Protein AF-A0A2N6NEM3-F1 (afdb_monomer_lite)

pLDDT: mean 73.75, std 18.76, range [33.62, 97.0]

Sequence (221 aa):
MPRETIPLAKFLKRSPREYGVCGQGKLHSIPKNYHLIRAYEKDVELRTLRADHLGEEQAIGIYCPNTLTFGSFHDRNLRPYFRATSRMSLIMHVPELSLVIIGSPTGRVLLLTPTRLSNPQSAPTGFAKCPRSGSREVWSHGLRVEWVLPRSSDDICHGQHRRPLHGVAVGPVQDERGVGAAGSGHASTPRRYRLMLHYRNHDIATFEITRQEQTGKLCIF

Foldseek 3Di:
DDDDDDPVVVVVPPPPPPPPPVPPPPPPPPDQPDWDWDWFLQKIKIDGPDPDDPDLEDEDIDIGGRNDDQDDDPDPVCVVVCVVWSTQDAWDADVLLQWIWTDTQQQKIWIKHKDFDPDKDWDPPPDDPPVPGSHTYIYTIDIDTQDMPPDCPDPVPVDVDGFGWPHKDKDADADPVGQDPPPPPDSDDRQKMWIWTQTPVRDIDIWIWGADPPPRHIDID

Secondary structure (DSSP, 8-state):
-PPP---HHHHHTS------S------TT--TT-EEEEE-SS-EEEEE---S-BTTEEEPPEEETTSS-----S-TTTGGGGTT--S--EEEEEGGGTEEEEEETTTEEEEEEEEEEEEEEEPPTTS---TT--PEEEEEEEEEEEEEESPTTSGGGSSS----EEEEEEEE---TT-TT-TTSSS-----EEEEEEEETTS-EEEEEEEE-TTT--EEE-

Organism: Beauveria bassiana (NCBI:txid176275)

Radius of gyration: 22.33 Å; chains: 1; bounding box: 51×54×52 Å

Structure (mmCIF, N/CA/C/O backbone):
data_AF-A0A2N6NEM3-F1
#
_entry.id   AF-A0A2N6NEM3-F1
#
loop_
_atom_site.group_PDB
_atom_site.id
_atom_site.type_symbol
_atom_site.label_atom_id
_atom_site.label_alt_id
_atom_site.label_comp_id
_atom_site.label_asym_id
_atom_site.label_entity_id
_atom_site.label_seq_id
_atom_site.pdbx_PDB_ins_code
_atom_site.Cartn_x
_atom_site.Cartn_y
_atom_site.Cartn_z
_atom_site.occupancy
_atom_site.B_iso_or_equiv
_atom_site.auth_seq_id
_atom_site.auth_comp_id
_atom_site.auth_asym_id
_atom_site.auth_atom_id
_atom_site.pdbx_PDB_model_num
ATOM 1 N N . MET A 1 1 ? -20.767 -33.766 -15.303 1.00 37.75 1 MET A N 1
ATOM 2 C CA . MET A 1 1 ? -22.106 -33.149 -15.428 1.00 37.75 1 ME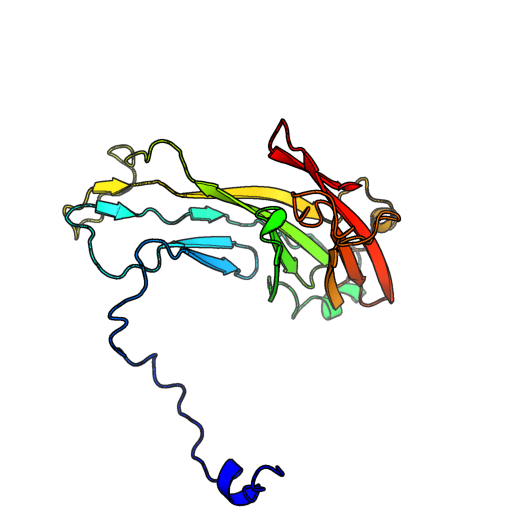T A CA 1
ATOM 3 C C . MET A 1 1 ? -21.974 -31.862 -16.235 1.00 37.75 1 MET A C 1
ATOM 5 O O . MET A 1 1 ? -21.376 -30.924 -15.714 1.00 37.75 1 MET A O 1
ATOM 9 N N . PRO A 1 2 ? -22.412 -31.807 -17.503 1.00 37.69 2 PRO A N 1
ATOM 10 C CA . PRO A 1 2 ? -22.320 -30.585 -18.295 1.00 37.69 2 PRO A CA 1
ATOM 11 C C . PRO A 1 2 ? -23.431 -29.611 -17.875 1.00 37.69 2 PRO A C 1
ATOM 13 O O . PRO A 1 2 ? -24.589 -29.999 -17.752 1.00 37.69 2 PRO A O 1
ATOM 16 N N . ARG A 1 3 ? -23.064 -28.354 -17.598 1.00 52.81 3 ARG A N 1
ATOM 17 C CA . ARG A 1 3 ? -24.010 -27.271 -17.284 1.00 52.81 3 ARG A CA 1
ATOM 18 C C . ARG A 1 3 ? -24.800 -26.910 -18.541 1.00 52.81 3 ARG A C 1
ATOM 20 O O . ARG A 1 3 ? -24.198 -26.713 -19.593 1.00 52.81 3 ARG A O 1
ATOM 27 N N . GLU A 1 4 ? -26.118 -26.797 -18.408 1.00 50.31 4 GLU A N 1
ATOM 28 C CA . GLU A 1 4 ? -27.013 -26.377 -19.488 1.00 50.31 4 GLU A CA 1
ATOM 29 C C . GLU A 1 4 ? -26.560 -25.042 -20.098 1.00 50.31 4 GLU A C 1
ATOM 31 O O . GLU A 1 4 ? -26.350 -24.040 -19.405 1.00 50.31 4 GLU A O 1
ATOM 36 N N . THR A 1 5 ? -26.388 -25.037 -21.417 1.00 54.00 5 THR A N 1
ATOM 37 C CA . THR A 1 5 ? -26.001 -23.876 -22.213 1.00 54.00 5 THR A CA 1
ATOM 38 C C . THR A 1 5 ? -27.215 -22.976 -22.418 1.00 54.00 5 THR A C 1
ATOM 40 O O . THR A 1 5 ? -28.067 -23.210 -23.272 1.00 54.00 5 THR A O 1
ATOM 43 N N . ILE A 1 6 ? -27.313 -21.912 -21.621 1.00 59.28 6 ILE A N 1
ATOM 44 C CA . ILE A 1 6 ? -28.354 -20.898 -21.817 1.00 59.28 6 ILE A CA 1
ATOM 45 C C . ILE A 1 6 ? -28.047 -20.135 -23.122 1.00 59.28 6 ILE A C 1
ATOM 47 O O . ILE A 1 6 ? -26.936 -19.619 -23.266 1.00 59.28 6 ILE A O 1
ATOM 51 N N . PRO A 1 7 ? -29.004 -20.006 -24.062 1.00 64.31 7 PRO A N 1
ATOM 52 C CA . PRO A 1 7 ? -28.791 -19.280 -25.310 1.00 64.31 7 PRO A CA 1
ATOM 53 C C . PRO A 1 7 ? -28.415 -17.818 -25.049 1.00 64.31 7 PRO A C 1
ATOM 55 O O . PRO A 1 7 ? -29.143 -17.099 -24.357 1.00 64.31 7 PRO A O 1
ATOM 58 N N . LEU A 1 8 ? -27.307 -17.363 -25.643 1.00 50.47 8 LEU A N 1
ATOM 59 C CA . LEU A 1 8 ? -26.738 -16.015 -25.483 1.00 50.47 8 LEU A CA 1
ATOM 60 C C . LEU A 1 8 ? -27.784 -14.904 -25.688 1.00 50.47 8 LEU A C 1
ATOM 62 O O . LEU A 1 8 ? -27.819 -13.926 -24.947 1.00 50.47 8 LEU A O 1
ATOM 66 N N . ALA A 1 9 ? -28.710 -15.094 -26.629 1.00 55.97 9 ALA A N 1
ATOM 67 C CA . ALA A 1 9 ? -29.794 -14.151 -26.893 1.00 55.97 9 ALA A CA 1
ATOM 68 C C . ALA A 1 9 ? -30.737 -13.951 -25.689 1.00 55.97 9 ALA A C 1
ATOM 70 O O . ALA A 1 9 ? -31.251 -12.855 -25.488 1.00 55.97 9 ALA A O 1
ATOM 71 N N . LYS A 1 10 ? -30.948 -14.978 -24.855 1.00 64.44 10 LYS A N 1
ATOM 72 C CA . LYS A 1 10 ? -31.763 -14.890 -23.632 1.00 64.44 10 LYS A CA 1
ATOM 73 C C . LYS A 1 10 ? -31.007 -14.192 -22.496 1.00 64.44 10 LYS A C 1
ATOM 75 O O . LYS A 1 10 ? -31.623 -13.502 -21.692 1.00 64.44 10 LYS A O 1
ATOM 80 N N . PHE A 1 11 ? -29.680 -14.334 -22.457 1.00 61.00 11 PHE A N 1
ATOM 81 C CA . PHE A 1 11 ? -28.815 -13.595 -21.534 1.00 61.00 11 PHE A CA 1
ATOM 82 C C . PHE A 1 11 ? -28.757 -12.100 -21.883 1.00 61.00 11 PHE A C 1
ATOM 84 O O . PHE A 1 11 ? -28.874 -11.265 -20.993 1.00 61.00 11 PHE A O 1
ATOM 91 N N . LEU A 1 12 ? -28.651 -11.766 -23.173 1.00 52.16 12 LEU A N 1
ATOM 92 C CA . LEU A 1 12 ? -28.559 -10.383 -23.658 1.00 52.16 12 LEU A CA 1
ATOM 93 C C . LEU A 1 12 ? -29.902 -9.637 -23.662 1.00 52.16 12 LEU A C 1
ATOM 95 O O . LEU A 1 12 ? -29.917 -8.417 -23.556 1.00 52.16 12 LEU A O 1
ATOM 99 N N . LYS A 1 13 ? -31.031 -10.354 -23.762 1.00 52.88 13 LYS A N 1
ATOM 100 C CA . LYS A 1 13 ? -32.384 -9.778 -23.631 1.00 52.88 13 LYS A CA 1
ATOM 101 C C . LYS A 1 13 ? -32.819 -9.561 -22.184 1.00 52.88 13 LYS A C 1
ATOM 103 O O . LYS A 1 13 ? -33.899 -9.017 -21.958 1.00 52.88 13 LYS A O 1
ATOM 108 N N . ARG A 1 14 ? -32.018 -9.979 -21.197 1.00 46.12 14 ARG A N 1
ATOM 109 C CA . ARG A 1 14 ? -32.209 -9.505 -19.827 1.00 46.12 14 ARG A CA 1
ATOM 110 C C . ARG A 1 14 ? -31.994 -7.999 -19.900 1.00 46.12 14 ARG A C 1
ATOM 112 O O . ARG A 1 14 ? -30.909 -7.574 -20.294 1.00 46.12 14 ARG A O 1
ATOM 119 N N . SER A 1 15 ? -33.029 -7.217 -19.589 1.00 43.28 15 SER A N 1
ATOM 120 C CA . SER A 1 15 ? -32.881 -5.773 -19.424 1.00 43.28 15 SER A CA 1
ATOM 121 C C . SER A 1 15 ? -31.615 -5.527 -18.603 1.00 43.28 15 SER A C 1
ATOM 123 O O . SER A 1 15 ? -31.342 -6.320 -17.684 1.00 43.28 15 SER A O 1
ATOM 125 N N . PRO A 1 16 ? -30.803 -4.501 -18.940 1.00 40.66 16 PRO A N 1
ATOM 126 C CA . PRO A 1 16 ? -29.728 -4.094 -18.056 1.00 40.66 16 PRO A CA 1
ATOM 127 C C . PRO A 1 16 ? -30.351 -4.069 -16.673 1.00 40.66 16 PRO A C 1
ATOM 129 O O . PRO A 1 16 ? -31.425 -3.485 -16.509 1.00 40.66 16 PRO A O 1
ATOM 132 N N . ARG A 1 17 ? -29.763 -4.784 -15.706 1.00 39.38 17 ARG A N 1
ATOM 133 C CA . ARG A 1 17 ? -30.079 -4.470 -14.321 1.00 39.38 17 ARG A CA 1
ATOM 134 C C . ARG A 1 17 ? -29.782 -2.989 -14.254 1.00 39.38 17 ARG A C 1
ATOM 136 O O . ARG A 1 17 ? -28.612 -2.610 -14.293 1.00 39.38 17 ARG A O 1
ATOM 143 N N . GLU A 1 18 ? -30.832 -2.173 -14.267 1.00 35.78 18 GLU A N 1
ATOM 144 C CA . GLU A 1 18 ? -30.750 -0.824 -13.777 1.00 35.78 18 GLU A CA 1
ATOM 145 C C . GLU A 1 18 ? -29.975 -1.012 -12.484 1.00 35.78 18 GLU A C 1
ATOM 147 O O . GLU A 1 18 ? -30.371 -1.807 -11.619 1.00 35.78 18 GLU A O 1
ATOM 152 N N . TYR A 1 19 ? -28.781 -0.428 -12.416 1.00 39.47 19 TYR A N 1
ATOM 153 C CA . TYR A 1 19 ? -28.134 -0.223 -11.139 1.00 39.47 19 TYR A CA 1
ATOM 154 C C . TYR A 1 19 ? -29.059 0.758 -10.432 1.00 39.47 19 TYR A C 1
ATOM 156 O O . TYR A 1 19 ? -28.835 1.965 -10.434 1.00 39.47 19 TYR A O 1
ATOM 164 N N . GLY A 1 20 ? -30.177 0.222 -9.935 1.00 33.62 20 GLY A N 1
ATOM 165 C CA . GLY A 1 20 ? -31.107 0.919 -9.099 1.00 33.62 20 GLY A CA 1
ATOM 166 C C . GLY A 1 20 ? -30.246 1.495 -8.008 1.00 33.62 20 GLY A C 1
ATOM 167 O O . GLY A 1 20 ? -29.431 0.772 -7.418 1.00 33.62 20 GLY A O 1
ATOM 168 N N . VAL A 1 21 ? -30.383 2.809 -7.823 1.00 38.72 21 VAL A N 1
ATOM 169 C CA . VAL A 1 21 ? -30.115 3.497 -6.562 1.00 38.72 21 VAL A CA 1
ATOM 170 C C . VAL A 1 21 ? -30.231 2.450 -5.482 1.00 38.72 21 VAL A C 1
ATOM 172 O O . VAL A 1 21 ? -31.335 1.929 -5.328 1.00 38.72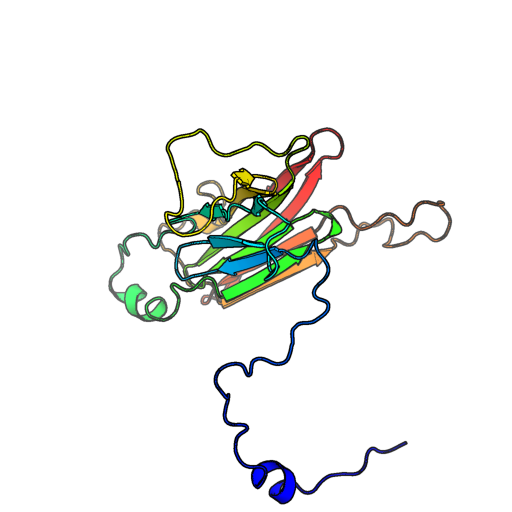 21 VAL A O 1
ATOM 175 N N . CYS A 1 22 ? -29.079 2.061 -4.911 1.00 36.69 22 CYS A N 1
ATOM 176 C CA . CYS A 1 22 ? -28.929 0.909 -4.031 1.00 36.69 22 CYS A CA 1
ATOM 177 C C . CYS A 1 22 ? -30.207 0.797 -3.220 1.00 36.69 22 CYS A C 1
ATOM 179 O O . CYS A 1 22 ? -30.458 1.645 -2.356 1.00 36.69 22 CYS A O 1
ATOM 181 N N . GLY A 1 23 ? -31.070 -0.143 -3.631 1.00 36.41 23 GLY A N 1
ATOM 182 C CA . GLY A 1 23 ? -32.360 -0.297 -2.998 1.00 36.41 23 GLY A CA 1
ATOM 183 C C . GLY A 1 23 ? -32.062 -0.410 -1.520 1.00 36.41 23 GLY A C 1
ATOM 184 O O . GLY A 1 23 ? -31.049 -1.010 -1.143 1.00 36.41 23 GLY A O 1
ATOM 185 N N . GLN A 1 24 ? -32.904 0.181 -0.685 1.00 42.62 24 GLN A N 1
ATOM 186 C CA . GLN A 1 24 ? -32.929 -0.123 0.736 1.00 42.62 24 GLN A CA 1
ATOM 187 C C . GLN A 1 24 ? -33.339 -1.598 0.924 1.00 42.62 24 GLN A C 1
ATOM 189 O O . GLN A 1 24 ? -34.353 -1.924 1.529 1.00 42.62 24 GLN A O 1
ATOM 194 N N . GLY A 1 25 ? -32.557 -2.521 0.361 1.00 37.44 25 GLY A N 1
ATOM 195 C CA . GLY A 1 25 ? -32.474 -3.903 0.741 1.00 37.44 25 GLY A CA 1
ATOM 196 C C . GLY A 1 25 ? -31.922 -3.855 2.140 1.00 37.44 25 GLY A C 1
ATOM 197 O O . GLY A 1 25 ? -30.716 -3.745 2.339 1.00 37.44 25 GLY A O 1
ATOM 198 N N . LYS A 1 26 ? -32.860 -3.807 3.082 1.00 44.34 26 LYS A N 1
ATOM 199 C CA . LYS A 1 26 ? -32.704 -4.064 4.501 1.00 44.34 26 LYS A CA 1
ATOM 200 C C . LYS A 1 26 ? -31.427 -4.854 4.765 1.00 44.34 26 LYS A C 1
ATOM 202 O O . LYS A 1 26 ? -31.387 -6.078 4.667 1.00 44.34 26 LYS A O 1
ATOM 207 N N . LEU A 1 27 ? -30.383 -4.108 5.095 1.00 49.72 27 LEU A N 1
ATOM 208 C CA . LEU A 1 27 ? -29.052 -4.574 5.448 1.00 49.72 27 LEU A CA 1
ATOM 209 C C . LEU A 1 27 ? -29.115 -5.155 6.876 1.00 49.72 27 LEU A C 1
ATOM 211 O O . LEU A 1 27 ? -28.372 -4.747 7.761 1.00 49.72 27 LEU A O 1
ATOM 215 N N . HIS A 1 28 ? -30.091 -6.030 7.141 1.00 44.19 28 HIS A N 1
ATOM 216 C CA . HIS A 1 28 ? -30.591 -6.331 8.486 1.00 44.19 28 HIS A CA 1
ATOM 217 C C . HIS A 1 28 ? -29.653 -7.185 9.344 1.00 44.19 28 HIS A C 1
ATOM 219 O O . HIS A 1 28 ? -30.009 -7.528 10.466 1.00 44.19 28 HIS A O 1
ATOM 225 N N . SER A 1 29 ? -28.439 -7.487 8.889 1.00 55.09 29 SER A N 1
ATOM 226 C CA . SER A 1 29 ? -27.443 -8.105 9.760 1.00 55.09 29 SER A CA 1
ATOM 227 C C . SER A 1 29 ? -26.008 -7.908 9.269 1.00 55.09 29 SER A C 1
ATOM 229 O O . SER A 1 29 ? -25.248 -8.876 9.222 1.00 55.09 29 SER A O 1
ATOM 231 N N . ILE A 1 30 ? -25.588 -6.690 8.895 1.00 57.84 30 ILE A N 1
ATOM 232 C CA . ILE A 1 30 ? -24.133 -6.461 8.843 1.00 57.84 30 ILE A CA 1
ATOM 233 C C . ILE A 1 30 ? -23.597 -6.580 10.272 1.00 57.84 30 ILE A C 1
ATOM 235 O O . ILE A 1 30 ? -24.054 -5.844 11.155 1.00 57.84 30 ILE A O 1
ATOM 239 N N . PRO A 1 31 ? -22.658 -7.507 10.534 1.00 58.44 31 PRO A N 1
ATOM 240 C CA . PRO A 1 31 ? -22.132 -7.697 11.874 1.00 58.44 31 PRO A CA 1
ATOM 241 C C . PRO A 1 31 ? -21.455 -6.421 12.372 1.00 58.44 31 PRO A C 1
ATOM 243 O O . PRO A 1 31 ? -20.900 -5.640 11.599 1.00 58.44 31 PRO A O 1
ATOM 246 N N . LYS A 1 32 ? -21.473 -6.219 13.690 1.00 60.84 32 LYS A N 1
ATOM 247 C CA . LYS A 1 32 ? -21.104 -4.946 14.328 1.00 60.84 32 LYS A CA 1
ATOM 248 C C . LYS A 1 32 ? -19.652 -4.490 14.098 1.00 60.84 32 LYS A C 1
ATOM 250 O O . LYS A 1 32 ? -19.343 -3.340 14.386 1.00 60.84 32 LYS A O 1
ATOM 255 N N . ASN A 1 33 ? -18.802 -5.360 13.553 1.00 69.31 33 ASN A N 1
ATOM 256 C CA . ASN A 1 33 ? -17.346 -5.204 13.506 1.00 69.31 33 ASN A CA 1
ATOM 257 C C . ASN A 1 33 ? -16.794 -5.025 12.082 1.00 69.31 33 ASN A C 1
ATOM 259 O O . ASN A 1 33 ? -15.599 -5.203 11.858 1.00 69.31 33 ASN A O 1
ATOM 263 N N . TYR A 1 34 ? -17.652 -4.730 11.101 1.00 80.50 34 TYR A N 1
ATOM 264 C CA . TYR A 1 34 ? -17.192 -4.471 9.741 1.00 80.50 34 TYR A CA 1
ATOM 265 C C . TYR A 1 34 ? -16.838 -2.999 9.556 1.00 80.50 34 TYR A C 1
ATOM 267 O O . TYR A 1 34 ? -17.648 -2.095 9.793 1.00 80.50 34 TYR A O 1
ATOM 275 N N . HIS A 1 35 ? -15.629 -2.786 9.051 1.00 83.12 35 HIS A N 1
ATOM 276 C CA . HIS A 1 35 ? -15.143 -1.485 8.632 1.00 83.12 35 HIS A CA 1
ATOM 277 C C . HIS A 1 35 ? -14.930 -1.480 7.121 1.00 83.12 35 HIS A C 1
ATOM 279 O O . HIS A 1 35 ? -14.509 -2.469 6.524 1.00 83.12 35 HIS A O 1
ATOM 285 N N . LEU A 1 36 ? -15.240 -0.349 6.505 1.00 88.81 36 LEU A N 1
ATOM 286 C CA . LEU A 1 36 ? -15.054 -0.077 5.096 1.00 88.81 36 LEU A CA 1
ATOM 287 C C . LEU A 1 36 ? -13.850 0.839 4.928 1.00 88.81 36 LEU A C 1
ATOM 289 O O . LEU A 1 36 ? -13.851 1.956 5.444 1.00 88.81 36 LEU A O 1
ATOM 293 N N . ILE A 1 37 ? -12.869 0.385 4.155 1.00 91.31 37 ILE A N 1
ATOM 294 C CA . ILE A 1 37 ? -11.815 1.249 3.630 1.00 91.31 37 ILE A CA 1
ATOM 295 C C . ILE A 1 37 ? -12.268 1.746 2.260 1.00 91.31 37 ILE A C 1
ATOM 297 O O . ILE A 1 37 ? -12.528 0.951 1.358 1.00 91.31 37 ILE A O 1
ATOM 301 N N . ARG A 1 38 ? -12.375 3.063 2.104 1.00 91.19 38 ARG A N 1
ATOM 302 C CA . ARG A 1 38 ? -12.607 3.727 0.822 1.00 91.19 38 ARG A CA 1
ATOM 303 C C . ARG A 1 38 ? -11.305 4.350 0.359 1.00 91.19 38 ARG A C 1
ATOM 305 O O . ARG A 1 38 ? -10.701 5.134 1.084 1.00 91.19 38 ARG A O 1
ATOM 312 N N . ALA A 1 39 ? -10.891 4.003 -0.849 1.00 91.25 39 ALA A N 1
ATOM 313 C CA . ALA A 1 39 ? -9.765 4.631 -1.513 1.00 91.25 39 ALA A CA 1
ATOM 314 C C . ALA A 1 39 ? -10.311 5.575 -2.590 1.00 91.25 39 ALA A C 1
ATOM 316 O O . ALA A 1 39 ? -11.012 5.144 -3.507 1.00 91.25 39 ALA A O 1
ATOM 317 N N . TYR A 1 40 ? -10.031 6.865 -2.440 1.00 88.75 40 TYR A N 1
ATOM 318 C CA . TYR A 1 40 ? -10.349 7.894 -3.423 1.00 88.75 40 TYR A CA 1
ATOM 319 C C . TYR A 1 40 ? -9.149 8.099 -4.355 1.00 88.75 40 TYR A C 1
ATOM 321 O O . TYR A 1 40 ? -8.290 7.232 -4.499 1.00 88.75 40 TYR A O 1
ATOM 329 N N . GLU A 1 41 ? -9.080 9.241 -5.032 1.00 86.19 41 GLU A N 1
ATOM 330 C CA . GLU A 1 41 ? -7.949 9.552 -5.902 1.00 86.19 41 GLU A CA 1
ATOM 331 C C . GLU A 1 41 ? -6.635 9.605 -5.111 1.00 86.19 41 GLU A C 1
ATOM 333 O O . GLU A 1 41 ? -5.701 8.854 -5.369 1.00 86.19 41 GLU A O 1
ATOM 338 N N . LYS A 1 42 ? -6.612 10.433 -4.070 1.00 84.94 42 LYS A N 1
ATOM 339 C CA . LYS A 1 42 ? -5.425 10.711 -3.251 1.00 84.94 42 LYS A CA 1
ATOM 340 C C . LYS A 1 42 ? -5.648 10.453 -1.759 1.00 84.94 42 LYS A C 1
ATOM 342 O O . LYS A 1 42 ? -4.700 10.505 -0.976 1.00 84.94 42 LYS A O 1
ATOM 347 N N . ASP A 1 43 ? -6.891 10.183 -1.369 1.00 89.81 43 ASP A N 1
ATOM 348 C CA . ASP A 1 43 ? -7.339 10.127 0.021 1.00 89.81 43 ASP A CA 1
ATOM 349 C C . ASP A 1 43 ? -7.825 8.721 0.384 1.00 89.81 43 ASP A C 1
ATOM 351 O O . ASP A 1 43 ? -8.460 8.046 -0.430 1.00 89.81 43 ASP A O 1
ATOM 355 N N . VAL A 1 44 ? -7.552 8.283 1.609 1.00 91.69 44 VAL A N 1
ATOM 356 C CA . VAL A 1 44 ? -8.064 7.015 2.145 1.00 91.69 44 VAL A CA 1
ATOM 357 C C . VAL A 1 44 ? -8.952 7.307 3.339 1.00 91.69 44 VAL A C 1
ATOM 359 O O . VAL A 1 44 ? -8.635 8.149 4.173 1.00 91.69 44 VAL A O 1
ATOM 362 N N . GLU A 1 45 ? -10.066 6.599 3.436 1.00 91.88 45 GLU A N 1
ATOM 363 C CA . GLU A 1 45 ? -11.023 6.757 4.518 1.00 91.88 45 GLU A CA 1
ATOM 364 C C . GLU A 1 45 ? -11.379 5.399 5.127 1.00 91.88 45 GLU A C 1
ATOM 366 O O . GLU A 1 45 ? -11.645 4.446 4.401 1.00 91.88 45 GLU A O 1
ATOM 371 N N . LEU A 1 46 ? -11.424 5.316 6.455 1.00 89.81 46 LEU A N 1
ATOM 372 C CA . LEU A 1 46 ? -11.950 4.179 7.206 1.00 89.81 46 LEU A CA 1
ATOM 373 C C . LEU A 1 46 ? -13.284 4.579 7.834 1.00 89.81 46 LEU A C 1
ATOM 375 O O . LEU A 1 46 ? -13.340 5.491 8.657 1.00 89.81 46 LEU A O 1
ATOM 379 N N . ARG A 1 47 ? -14.359 3.870 7.491 1.00 85.94 47 ARG A N 1
ATOM 380 C CA . ARG A 1 47 ? -15.683 4.050 8.099 1.00 85.94 47 ARG A CA 1
ATOM 381 C C . ARG A 1 47 ? -16.192 2.762 8.712 1.00 85.94 47 ARG A C 1
ATOM 383 O O . ARG A 1 47 ? -15.945 1.682 8.197 1.00 85.94 47 ARG A O 1
ATOM 390 N N . THR A 1 48 ? -16.982 2.872 9.766 1.00 80.75 48 THR A N 1
ATOM 391 C CA . THR A 1 48 ? -17.759 1.742 10.286 1.00 80.75 48 THR A CA 1
ATOM 392 C C . THR A 1 48 ? -19.037 1.583 9.458 1.00 80.75 48 THR A C 1
ATOM 394 O O . THR A 1 48 ? -19.695 2.574 9.154 1.00 80.75 48 THR A O 1
ATOM 397 N N . LEU A 1 49 ? -19.388 0.352 9.066 1.00 72.94 49 LEU A N 1
ATOM 398 C CA . LEU A 1 49 ? -20.532 0.076 8.177 1.00 72.94 49 LEU A CA 1
ATOM 399 C C . LEU A 1 49 ? -21.903 0.041 8.875 1.00 72.94 49 LEU A C 1
ATOM 401 O O . LEU A 1 49 ? -22.915 -0.175 8.209 1.00 72.94 49 LEU A O 1
ATOM 405 N N . ARG A 1 50 ? -21.975 0.224 10.198 1.00 65.31 50 ARG A N 1
ATOM 406 C CA . ARG A 1 50 ? -23.257 0.150 10.909 1.00 65.31 50 ARG A CA 1
ATOM 407 C C . ARG A 1 50 ? -24.140 1.370 10.658 1.00 65.31 50 ARG A C 1
ATOM 409 O O . ARG A 1 50 ? -23.695 2.508 10.764 1.00 65.31 50 ARG A O 1
ATOM 416 N N . ALA A 1 51 ? -25.410 1.051 10.418 1.00 51.75 51 ALA A N 1
ATOM 417 C CA . ALA A 1 51 ? -26.542 1.953 10.245 1.00 51.75 51 ALA A CA 1
ATOM 418 C C . ALA A 1 51 ? -27.368 2.169 11.530 1.00 51.75 51 ALA A C 1
ATOM 420 O O . ALA A 1 51 ? -28.304 2.958 11.507 1.00 51.75 51 ALA A O 1
ATOM 421 N N . ASP A 1 52 ? -27.020 1.521 12.647 1.00 48.72 52 ASP A N 1
ATOM 422 C CA . ASP A 1 52 ? -27.780 1.667 13.889 1.00 48.72 52 ASP A CA 1
ATOM 423 C C . ASP A 1 52 ? -26.934 2.390 14.926 1.00 48.72 52 ASP A C 1
ATOM 425 O O . ASP A 1 52 ? -25.905 1.864 15.368 1.00 48.72 52 ASP A O 1
ATOM 429 N N . HIS A 1 53 ? -27.406 3.578 15.303 1.00 50.12 53 HIS A N 1
ATOM 430 C CA . HIS A 1 53 ? -27.063 4.277 16.535 1.00 50.12 53 HIS A CA 1
ATOM 431 C C . HIS A 1 53 ? -26.911 3.246 17.656 1.00 50.12 53 HIS A C 1
ATOM 433 O O . HIS A 1 53 ? -27.873 2.582 18.053 1.00 50.12 53 HIS A O 1
ATOM 439 N N . LEU A 1 54 ? -25.674 3.023 18.094 1.00 47.59 54 LEU A N 1
ATOM 440 C CA . LEU A 1 54 ? -25.339 2.100 19.170 1.00 47.59 54 LEU A CA 1
ATOM 441 C C . LEU A 1 54 ? -25.749 2.807 20.469 1.00 47.59 54 LEU A C 1
ATOM 443 O O . LEU A 1 54 ? -24.916 3.329 21.194 1.00 47.59 54 LEU A O 1
ATOM 447 N N . GLY A 1 55 ? -27.056 2.963 20.685 1.00 57.34 55 GLY A N 1
ATOM 448 C CA . GLY A 1 55 ? -27.554 3.967 21.622 1.00 57.34 55 GLY A CA 1
ATOM 449 C C . GLY A 1 55 ? -27.044 5.370 21.270 1.00 57.34 55 GLY A C 1
ATOM 450 O O . GLY A 1 55 ? -26.874 5.708 20.097 1.00 57.34 55 GLY A O 1
ATOM 451 N N . GLU A 1 56 ? -26.763 6.172 22.293 1.00 58.31 56 GLU A N 1
ATOM 452 C CA . GLU A 1 56 ? -26.174 7.504 22.160 1.00 58.31 56 GLU A CA 1
ATOM 453 C C . GLU A 1 56 ? -24.720 7.486 21.650 1.00 58.31 56 GLU A C 1
ATOM 455 O O . GLU A 1 56 ? -24.059 8.494 21.792 1.00 58.31 56 GLU A O 1
ATOM 460 N N . GLU A 1 57 ? -24.152 6.419 21.072 1.00 66.00 57 GLU A N 1
ATOM 461 C CA . GLU A 1 57 ? -22.748 6.437 20.622 1.00 66.00 57 GLU A CA 1
ATOM 462 C C . GLU A 1 57 ? -22.570 6.307 19.100 1.00 66.00 57 GLU A C 1
ATOM 464 O O . GLU A 1 57 ? -23.084 5.387 18.456 1.00 66.00 57 GLU A O 1
ATOM 469 N N . GLN A 1 58 ? -21.798 7.233 18.515 1.00 73.00 58 GLN A N 1
ATOM 470 C CA . GLN A 1 58 ? -21.476 7.289 17.085 1.00 73.00 58 GLN A CA 1
ATOM 471 C C . GLN A 1 58 ? -19.975 7.062 16.851 1.00 73.00 58 GLN A C 1
ATOM 473 O O . GLN A 1 58 ? -19.132 7.772 17.392 1.00 73.00 58 GLN A O 1
ATOM 478 N N . ALA A 1 59 ? -19.619 6.075 16.024 1.00 76.00 59 ALA A N 1
ATOM 479 C CA . ALA A 1 59 ? -18.218 5.789 15.717 1.00 76.00 59 ALA A CA 1
ATOM 480 C C . ALA A 1 59 ? -17.613 6.845 14.776 1.00 76.00 59 ALA A C 1
ATOM 482 O O . ALA A 1 59 ? -18.173 7.131 13.715 1.00 76.00 59 ALA A O 1
ATOM 483 N N . ILE A 1 60 ? -16.437 7.363 15.131 1.00 80.19 60 ILE A N 1
ATOM 484 C CA . ILE A 1 60 ? -15.698 8.337 14.319 1.00 80.19 60 ILE A CA 1
ATOM 485 C C . ILE A 1 60 ? -15.013 7.624 13.148 1.00 80.19 60 ILE A C 1
ATOM 487 O O . ILE A 1 60 ? -14.310 6.628 13.336 1.00 80.19 60 ILE A O 1
ATOM 491 N N . GLY A 1 61 ? -15.223 8.138 11.934 1.00 82.44 61 GLY A N 1
ATOM 492 C CA . GLY A 1 61 ? -14.492 7.709 10.741 1.00 82.44 61 GLY A CA 1
ATOM 493 C C . GLY A 1 61 ? -13.107 8.352 10.667 1.00 82.44 61 GLY A C 1
ATOM 494 O O . GLY A 1 61 ? -12.918 9.484 11.103 1.00 82.44 61 GLY A O 1
ATOM 495 N N . ILE A 1 62 ? -12.139 7.644 10.092 1.00 86.38 62 ILE A N 1
ATOM 496 C CA . ILE A 1 62 ? -10.777 8.152 9.895 1.00 86.38 62 ILE A CA 1
ATOM 497 C C . ILE A 1 62 ? -10.632 8.605 8.461 1.00 86.38 62 ILE A C 1
ATOM 499 O O . ILE A 1 62 ? -10.927 7.843 7.545 1.00 86.38 62 ILE A O 1
ATOM 503 N N . TYR A 1 63 ? -10.137 9.820 8.272 1.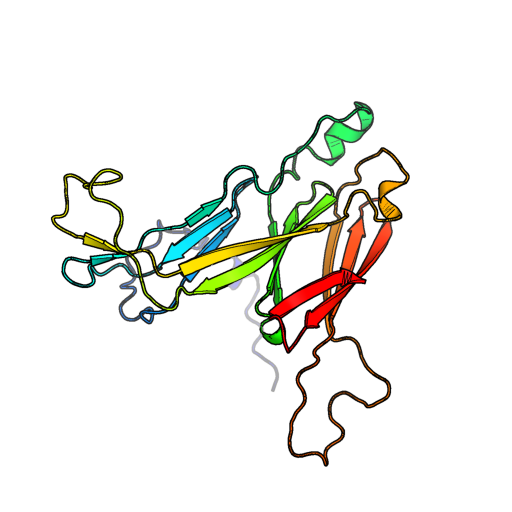00 89.38 63 TYR A N 1
ATOM 504 C CA . TYR A 1 63 ? -9.845 10.371 6.962 1.00 89.38 63 TYR A CA 1
ATOM 505 C C . TYR A 1 63 ? -8.360 10.711 6.871 1.00 89.38 63 TYR A C 1
ATOM 507 O O . TYR A 1 63 ? -7.834 11.481 7.673 1.00 89.38 63 TYR A O 1
ATOM 515 N N . CYS A 1 64 ? -7.686 10.119 5.893 1.00 88.31 64 CYS A N 1
ATOM 516 C CA . CYS A 1 64 ? -6.280 10.327 5.600 1.00 88.31 64 CYS A CA 1
ATOM 517 C C . CYS A 1 64 ? -6.176 11.083 4.265 1.00 88.31 64 CYS A C 1
ATOM 519 O O . CYS A 1 64 ? -6.198 10.450 3.203 1.00 88.31 64 CYS A O 1
ATOM 521 N N . PRO A 1 65 ? -6.099 12.426 4.292 1.00 89.06 65 PRO A N 1
ATOM 522 C CA . PRO A 1 65 ? -5.993 13.216 3.076 1.00 89.06 65 PRO A CA 1
ATOM 523 C C . PRO A 1 65 ? -4.603 13.120 2.445 1.00 89.06 65 PRO A C 1
ATOM 525 O O . PRO A 1 65 ? -3.600 13.021 3.148 1.00 89.06 65 PRO A O 1
ATOM 528 N N . ASN A 1 66 ? -4.538 13.241 1.118 1.00 85.44 66 ASN A N 1
ATOM 529 C CA . ASN A 1 66 ? -3.302 13.349 0.335 1.00 85.44 66 ASN A CA 1
ATOM 530 C C . ASN A 1 66 ? -2.268 12.236 0.634 1.00 85.44 66 ASN A C 1
ATOM 532 O O . ASN A 1 66 ? -1.062 12.466 0.557 1.00 85.44 66 ASN A O 1
ATOM 536 N N . THR A 1 67 ? -2.730 11.029 0.968 1.00 84.31 67 THR A N 1
ATOM 537 C CA . THR A 1 67 ? -1.881 9.855 1.255 1.00 84.31 67 THR A CA 1
ATOM 538 C C . THR A 1 67 ? -0.961 9.477 0.100 1.00 84.31 67 THR A C 1
ATOM 540 O O . THR A 1 67 ? 0.189 9.109 0.326 1.00 84.31 67 THR A O 1
ATOM 543 N N . LEU A 1 68 ? -1.442 9.606 -1.138 1.00 83.94 68 LEU A N 1
ATOM 544 C CA . LEU A 1 68 ? -0.636 9.460 -2.344 1.00 83.94 68 LEU A CA 1
ATOM 545 C C . LEU A 1 68 ? -0.754 10.734 -3.175 1.00 83.94 68 LEU A C 1
ATOM 547 O O . LEU A 1 68 ? -1.749 10.964 -3.859 1.00 83.94 68 LEU A O 1
ATOM 551 N N . THR A 1 69 ? 0.275 11.577 -3.117 1.00 73.56 69 THR A N 1
ATOM 552 C CA . THR A 1 69 ? 0.327 12.793 -3.928 1.00 73.56 69 THR A CA 1
ATOM 553 C C . THR A 1 69 ? 0.960 12.537 -5.287 1.00 73.56 69 THR A C 1
ATOM 555 O O . THR A 1 69 ? 2.056 11.974 -5.443 1.00 73.56 69 THR A O 1
ATOM 558 N N . PHE A 1 70 ? 0.264 13.024 -6.308 1.00 68.94 70 PHE A N 1
ATOM 559 C CA . PHE A 1 70 ? 0.836 13.152 -7.628 1.00 68.94 70 PHE A CA 1
ATOM 560 C C . PHE A 1 70 ? 1.749 14.384 -7.664 1.00 68.94 70 PHE A C 1
ATOM 562 O O . PHE A 1 70 ? 1.299 15.504 -7.452 1.00 68.94 70 PHE A O 1
ATOM 569 N N . GLY A 1 71 ? 3.049 14.175 -7.866 1.00 63.62 71 GLY A N 1
ATOM 570 C CA . GLY A 1 71 ? 4.036 15.250 -7.952 1.00 63.62 71 GLY A CA 1
ATOM 571 C C . GLY A 1 71 ? 4.113 15.822 -9.360 1.00 63.62 71 GLY A C 1
ATOM 572 O O . GLY A 1 71 ? 3.480 15.316 -10.288 1.00 63.62 71 GLY A O 1
ATOM 573 N N . SER A 1 72 ? 4.903 16.877 -9.529 1.00 58.97 72 SER A N 1
ATOM 574 C CA . SER A 1 72 ? 5.086 17.502 -10.835 1.00 58.97 72 SER A CA 1
ATOM 575 C C . SER A 1 72 ? 5.839 16.572 -11.792 1.00 58.97 72 SER A C 1
ATOM 577 O O . SER A 1 72 ? 6.832 15.937 -11.437 1.00 58.97 72 SER A O 1
ATOM 579 N N . PHE A 1 73 ? 5.364 16.494 -13.035 1.00 61.41 73 PHE A N 1
ATOM 580 C CA . PHE A 1 73 ? 6.154 15.924 -14.120 1.00 61.41 73 PHE A CA 1
ATOM 581 C C . PHE A 1 73 ? 7.214 16.932 -14.533 1.00 61.41 73 PHE A C 1
ATOM 583 O O . PHE A 1 73 ? 6.867 18.039 -14.943 1.00 61.41 73 PHE A O 1
ATOM 590 N N . HIS A 1 74 ? 8.485 16.548 -14.458 1.00 60.53 74 HIS A N 1
ATOM 591 C CA . HIS A 1 74 ? 9.544 17.306 -15.126 1.00 60.53 74 HIS A CA 1
ATOM 592 C C . HIS A 1 74 ? 9.467 17.115 -16.648 1.00 60.53 74 HIS A C 1
ATOM 594 O O . HIS A 1 74 ? 9.653 18.069 -17.395 1.00 60.53 74 HIS A O 1
ATOM 600 N N . ASP A 1 75 ? 9.068 15.923 -17.108 1.00 67.12 75 ASP A N 1
ATOM 601 C CA . ASP A 1 75 ? 8.862 15.636 -18.527 1.00 67.12 75 ASP A CA 1
ATOM 602 C C . ASP A 1 75 ? 7.383 15.775 -18.932 1.00 67.12 75 ASP A C 1
ATOM 604 O O . ASP A 1 75 ? 6.517 14.978 -18.551 1.00 67.12 75 ASP A O 1
ATOM 608 N N . ARG A 1 76 ? 7.088 16.798 -19.742 1.00 69.00 76 ARG A N 1
ATOM 609 C CA . ARG A 1 76 ? 5.737 17.073 -20.255 1.00 69.00 76 ARG A CA 1
ATOM 610 C C . ARG A 1 76 ? 5.211 15.959 -21.163 1.00 69.00 76 ARG A C 1
ATOM 612 O O . ARG A 1 76 ? 3.994 15.767 -21.200 1.00 69.00 76 ARG A O 1
ATOM 619 N N . ASN A 1 77 ? 6.090 15.207 -21.827 1.00 74.25 77 ASN A N 1
ATOM 620 C CA . ASN A 1 77 ? 5.714 14.122 -22.737 1.00 74.25 77 ASN A CA 1
ATOM 621 C C . ASN A 1 77 ? 5.194 12.891 -21.990 1.00 74.25 77 ASN A C 1
ATOM 623 O O . ASN A 1 77 ? 4.439 12.101 -22.553 1.00 74.25 77 ASN A O 1
ATOM 627 N N . LEU A 1 78 ? 5.535 12.748 -20.705 1.00 72.69 78 LEU A N 1
ATOM 628 C CA . LEU A 1 78 ? 5.051 11.642 -19.884 1.00 72.69 78 LEU A CA 1
ATOM 629 C C . LEU A 1 78 ? 3.632 11.874 -19.354 1.00 72.69 78 LEU A C 1
ATOM 631 O O . LEU A 1 78 ? 2.896 10.920 -19.111 1.00 72.69 78 LEU A O 1
ATOM 635 N N . ARG A 1 79 ? 3.208 13.135 -19.217 1.00 71.50 79 ARG A N 1
ATOM 636 C CA . ARG A 1 79 ? 1.926 13.528 -18.609 1.00 71.50 79 ARG A CA 1
ATOM 637 C C . ARG A 1 79 ? 0.688 12.806 -19.178 1.00 71.50 79 ARG A C 1
ATOM 639 O O . ARG A 1 79 ? -0.177 12.445 -18.374 1.00 71.50 79 ARG A O 1
ATOM 646 N N . PRO A 1 80 ? 0.552 12.562 -20.499 1.00 75.62 80 PRO A N 1
ATOM 647 C CA . PRO A 1 80 ? -0.595 11.838 -21.051 1.00 75.62 80 PRO A CA 1
ATOM 648 C C . PRO A 1 80 ? -0.742 10.416 -20.498 1.00 75.62 80 PRO A C 1
ATOM 650 O O . PRO A 1 80 ? -1.864 9.969 -20.266 1.00 75.62 80 PRO A O 1
ATOM 653 N N . TYR A 1 81 ? 0.365 9.732 -20.193 1.00 74.19 81 TYR A N 1
ATOM 654 C CA . TYR A 1 81 ? 0.332 8.351 -19.706 1.00 74.19 81 TYR A CA 1
ATOM 655 C C . TYR A 1 81 ? -0.254 8.212 -18.297 1.00 74.19 81 TYR A C 1
ATOM 657 O O . TYR A 1 81 ? -0.657 7.108 -17.927 1.00 74.19 81 TYR A O 1
ATOM 665 N N . PHE A 1 82 ? -0.347 9.314 -17.547 1.00 74.25 82 PHE A N 1
ATOM 666 C CA . PHE A 1 82 ? -0.781 9.332 -16.151 1.00 74.25 82 PHE A CA 1
ATOM 667 C C . PHE A 1 82 ? -2.109 10.074 -15.895 1.00 74.25 82 PHE A C 1
ATOM 669 O O . PHE A 1 82 ? -2.601 10.127 -14.769 1.00 74.25 82 PHE A O 1
ATOM 676 N N . ARG A 1 83 ? -2.713 10.689 -16.920 1.00 60.38 83 ARG A N 1
ATOM 677 C CA . ARG A 1 83 ? -3.921 11.525 -16.751 1.00 60.38 83 ARG A CA 1
ATOM 678 C C . ARG A 1 83 ? -5.166 10.752 -16.309 1.00 60.38 83 ARG A C 1
ATOM 680 O O . ARG A 1 83 ? -6.013 11.318 -15.637 1.00 60.38 83 ARG A O 1
ATOM 687 N N . ALA A 1 84 ? -5.268 9.473 -16.660 1.00 56.72 84 ALA A N 1
ATOM 688 C CA . ALA A 1 84 ? -6.379 8.603 -16.263 1.00 56.72 84 ALA A CA 1
ATOM 689 C C . ALA A 1 84 ? -6.045 7.725 -15.039 1.00 56.72 84 ALA A C 1
ATOM 691 O O . ALA A 1 84 ? -6.767 6.773 -14.738 1.00 56.72 84 ALA A O 1
ATOM 692 N N . THR A 1 85 ? -4.916 7.985 -14.368 1.00 61.69 85 THR A N 1
ATOM 693 C CA . THR A 1 85 ? -4.297 7.024 -13.446 1.00 61.69 85 THR A CA 1
ATOM 694 C C . THR A 1 85 ? -4.102 7.535 -12.028 1.00 61.69 85 THR A C 1
ATOM 696 O O . THR A 1 85 ? -3.419 6.877 -11.250 1.00 61.69 85 THR A O 1
ATOM 699 N N . SER A 1 86 ? -4.654 8.688 -11.664 1.00 65.19 86 SER A N 1
ATOM 700 C CA . SER A 1 86 ? -4.481 9.243 -10.319 1.00 65.19 86 SER A CA 1
ATOM 701 C C . SER A 1 86 ? -5.272 8.500 -9.241 1.00 65.19 86 SER A C 1
ATOM 703 O O . SER A 1 86 ? -5.070 8.760 -8.068 1.00 65.19 86 SER A O 1
ATOM 705 N N . ARG A 1 87 ? -6.119 7.532 -9.605 1.00 81.81 87 ARG A N 1
ATOM 706 C CA . ARG A 1 87 ? -6.929 6.745 -8.666 1.00 81.81 87 ARG A CA 1
ATOM 707 C C . ARG A 1 87 ? -6.131 5.731 -7.848 1.00 81.81 87 ARG A C 1
ATOM 709 O O . ARG A 1 87 ? -5.223 5.085 -8.362 1.00 81.81 87 ARG A O 1
ATOM 716 N N . MET A 1 88 ? -6.538 5.489 -6.611 1.00 88.62 88 MET A N 1
ATOM 717 C CA . MET A 1 88 ? -6.097 4.325 -5.845 1.00 88.62 88 MET A CA 1
ATOM 718 C C . MET A 1 88 ? -6.998 3.122 -6.136 1.00 88.62 88 MET A C 1
ATOM 720 O O . MET A 1 88 ? -7.995 2.901 -5.456 1.00 88.62 88 MET A O 1
ATOM 724 N N . SER A 1 89 ? -6.683 2.364 -7.189 1.00 88.62 89 SER A N 1
ATOM 725 C CA . SER A 1 89 ? -7.548 1.270 -7.667 1.00 88.62 89 SER A CA 1
ATOM 726 C C . SER A 1 89 ? -6.981 -0.137 -7.489 1.00 88.62 89 SER A C 1
ATOM 728 O O . SER A 1 89 ? -7.707 -1.101 -7.707 1.00 88.62 89 SER A O 1
ATOM 730 N N . LEU A 1 90 ? -5.699 -0.284 -7.146 1.00 92.69 90 LEU A N 1
ATOM 731 C CA . LEU A 1 90 ? -5.045 -1.592 -7.048 1.00 92.69 90 LEU A CA 1
ATOM 732 C C . LEU A 1 90 ? -5.005 -2.030 -5.581 1.00 92.69 90 LEU A C 1
ATOM 734 O O . LEU A 1 90 ? -4.005 -1.826 -4.901 1.00 92.69 90 LEU A O 1
ATOM 738 N N . ILE A 1 91 ? -6.118 -2.563 -5.075 1.00 94.69 91 ILE A N 1
ATOM 739 C CA . ILE A 1 91 ? -6.277 -2.898 -3.654 1.00 94.69 91 ILE A CA 1
ATOM 740 C C . ILE A 1 91 ? -6.069 -4.398 -3.439 1.00 94.69 91 ILE A C 1
ATOM 742 O O . ILE A 1 91 ? -6.726 -5.219 -4.074 1.00 94.69 91 ILE A O 1
ATOM 746 N N . MET A 1 92 ? -5.185 -4.749 -2.509 1.00 95.19 92 MET A N 1
ATOM 747 C CA . MET A 1 92 ? -4.939 -6.120 -2.060 1.00 95.19 92 MET A CA 1
ATOM 748 C C . MET A 1 92 ? -4.858 -6.149 -0.534 1.00 95.19 92 MET A C 1
ATOM 750 O O . MET A 1 92 ? -4.610 -5.125 0.104 1.00 95.19 92 MET A O 1
ATOM 754 N N . HIS A 1 93 ? -5.046 -7.320 0.065 1.00 94.00 93 HIS A N 1
ATOM 755 C CA . HIS A 1 93 ? -4.927 -7.494 1.507 1.00 94.00 93 HIS A CA 1
ATOM 756 C C . HIS A 1 93 ? -4.100 -8.744 1.822 1.00 94.00 93 HIS A C 1
ATOM 758 O O . HIS A 1 93 ? -4.186 -9.738 1.107 1.00 94.00 93 HIS A O 1
ATOM 764 N N . VAL A 1 94 ? -3.300 -8.669 2.885 1.00 94.06 94 VAL A N 1
ATOM 765 C CA . VAL A 1 94 ? -2.496 -9.771 3.429 1.00 94.06 94 VAL A CA 1
ATOM 766 C C . VAL A 1 94 ? -2.878 -9.925 4.906 1.00 94.06 94 VAL A C 1
ATOM 768 O O . VAL A 1 94 ? -2.331 -9.204 5.754 1.00 94.06 94 VAL A O 1
ATOM 771 N N . PRO A 1 95 ? -3.863 -10.786 5.230 1.00 90.38 95 PRO A N 1
ATOM 772 C CA . PRO A 1 95 ? -4.374 -10.957 6.592 1.00 90.38 95 PRO A CA 1
ATOM 773 C C . PRO A 1 95 ? -3.287 -11.286 7.617 1.00 90.38 95 PRO A C 1
ATOM 775 O O . PRO A 1 95 ? -3.269 -10.725 8.711 1.00 90.38 95 PRO A O 1
ATOM 778 N N . GLU A 1 96 ? -2.343 -12.142 7.238 1.00 88.81 96 GLU A N 1
ATOM 779 C CA . GLU A 1 96 ? -1.265 -12.671 8.077 1.00 88.81 96 GLU A CA 1
ATOM 780 C C . GLU A 1 96 ? -0.312 -11.567 8.545 1.00 88.81 96 GLU A C 1
ATOM 782 O O . GL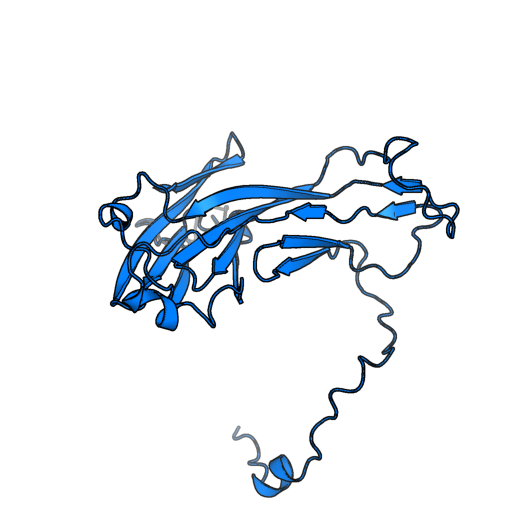U A 1 96 ? 0.283 -11.658 9.616 1.00 88.81 96 GLU A O 1
ATOM 787 N N . LEU A 1 97 ? -0.194 -10.490 7.762 1.00 90.62 97 LEU A N 1
ATOM 788 C CA . LEU A 1 97 ? 0.576 -9.300 8.117 1.00 90.62 97 LEU A CA 1
ATOM 789 C C . LEU A 1 97 ? -0.308 -8.150 8.610 1.00 90.62 97 LEU A C 1
ATOM 791 O O . LEU A 1 97 ? 0.223 -7.076 8.897 1.00 90.62 97 LEU A O 1
ATOM 795 N N . SER A 1 98 ? -1.630 -8.342 8.699 1.00 91.94 98 SER A N 1
ATOM 796 C CA . SER A 1 98 ? -2.616 -7.280 8.952 1.00 91.94 98 SER A CA 1
ATOM 797 C C . SER A 1 98 ? -2.418 -6.076 8.025 1.00 91.94 98 SER A C 1
ATOM 799 O O . SER A 1 98 ? -2.449 -4.928 8.465 1.00 91.94 98 SER A O 1
ATOM 801 N N . LEU A 1 99 ? -2.138 -6.343 6.746 1.00 94.88 99 LEU A N 1
ATOM 802 C CA . LEU A 1 99 ? -1.700 -5.334 5.788 1.00 94.88 99 LEU A CA 1
ATOM 803 C C . LEU A 1 99 ? -2.722 -5.149 4.665 1.00 94.88 99 LEU A C 1
ATOM 805 O O . LEU A 1 99 ? -3.189 -6.113 4.063 1.00 94.88 99 LEU A O 1
ATOM 809 N N . VAL A 1 100 ? -3.021 -3.897 4.346 1.00 96.12 100 VAL A N 1
ATOM 810 C CA . VAL A 1 100 ? -3.780 -3.476 3.169 1.00 96.12 100 VAL A CA 1
ATOM 811 C C . VAL A 1 100 ? -2.824 -2.736 2.243 1.00 96.12 100 VAL A C 1
ATOM 813 O O . VAL A 1 100 ? -2.145 -1.794 2.646 1.00 96.12 100 VAL A O 1
ATOM 816 N N . ILE A 1 101 ? -2.760 -3.184 0.997 1.00 96.94 101 ILE A N 1
ATOM 817 C CA . ILE A 1 101 ? -1.876 -2.659 -0.038 1.00 96.94 101 ILE A CA 1
ATOM 818 C C . ILE A 1 101 ? -2.746 -1.914 -1.038 1.00 96.94 101 ILE A C 1
ATOM 820 O O . ILE A 1 101 ? -3.684 -2.488 -1.586 1.00 96.94 101 ILE A O 1
ATOM 824 N N . ILE A 1 102 ? -2.445 -0.641 -1.272 1.00 95.88 102 ILE A N 1
ATOM 825 C CA . ILE A 1 102 ? -3.212 0.221 -2.168 1.00 95.88 102 ILE A CA 1
ATOM 826 C C . ILE A 1 102 ? -2.264 0.826 -3.200 1.00 95.88 102 ILE A C 1
ATOM 828 O O . ILE A 1 102 ? -1.520 1.762 -2.924 1.00 95.88 102 ILE A O 1
ATOM 832 N N . GLY A 1 103 ? -2.285 0.285 -4.410 1.00 93.25 103 GLY A N 1
ATOM 833 C CA . GLY A 1 103 ? -1.543 0.805 -5.546 1.00 93.25 103 GLY A CA 1
ATOM 834 C C . GLY A 1 103 ? -2.316 1.870 -6.317 1.00 93.25 103 GLY A C 1
ATOM 835 O O . GLY A 1 103 ? -3.529 1.783 -6.535 1.00 93.25 103 GLY A O 1
ATOM 836 N N . SER A 1 104 ? -1.567 2.859 -6.787 1.00 90.44 104 SER A N 1
ATOM 837 C CA . SER A 1 104 ? -2.024 3.895 -7.694 1.00 90.44 104 SER A CA 1
ATOM 838 C C . SER A 1 104 ? -1.239 3.790 -9.006 1.00 90.44 104 SER A C 1
ATOM 840 O O . SER A 1 104 ? -0.005 3.703 -8.978 1.00 90.44 104 SER A O 1
ATOM 842 N N . PRO A 1 105 ? -1.897 3.853 -10.179 1.00 88.69 105 PRO A N 1
ATOM 843 C CA . PRO A 1 105 ? -1.201 3.849 -11.458 1.00 88.69 105 PRO A CA 1
ATOM 844 C C . PRO A 1 105 ? -0.343 5.104 -11.716 1.00 88.69 105 PRO A C 1
ATOM 846 O O . PRO A 1 105 ? 0.331 5.206 -12.735 1.00 88.69 105 PRO A O 1
ATOM 849 N N . THR A 1 106 ? -0.233 5.983 -10.717 1.00 85.88 106 THR A N 1
ATOM 850 C CA . THR A 1 106 ? 0.816 6.999 -10.552 1.00 85.88 106 THR A CA 1
ATOM 851 C C . THR A 1 106 ? 2.231 6.452 -10.328 1.00 85.88 106 THR A C 1
ATOM 853 O O . THR A 1 106 ? 3.179 7.238 -10.349 1.00 85.88 106 THR A O 1
ATOM 856 N N . GLY A 1 107 ? 2.391 5.140 -10.120 1.00 87.81 107 GLY A N 1
ATOM 857 C CA . GLY A 1 107 ? 3.695 4.515 -9.852 1.00 87.81 107 GLY A CA 1
ATOM 858 C C . GLY A 1 107 ? 3.976 4.268 -8.370 1.00 87.81 107 GLY A C 1
ATOM 859 O O . GLY A 1 107 ? 5.080 3.848 -8.029 1.00 87.81 107 GLY A O 1
ATOM 860 N N . ARG A 1 108 ? 3.006 4.562 -7.495 1.00 89.69 108 ARG A N 1
ATOM 861 C CA . ARG A 1 108 ? 3.150 4.505 -6.037 1.00 89.69 108 ARG A CA 1
ATOM 862 C C . ARG A 1 108 ? 2.224 3.461 -5.425 1.00 89.69 108 ARG A C 1
ATOM 864 O O . ARG A 1 108 ? 1.098 3.277 -5.886 1.00 89.69 108 ARG A O 1
ATOM 871 N N . VAL A 1 109 ? 2.680 2.832 -4.350 1.00 93.94 109 VAL A N 1
ATOM 872 C CA . VAL A 1 109 ? 1.919 1.856 -3.567 1.00 93.94 109 VAL A CA 1
ATOM 873 C C . VAL A 1 109 ? 1.960 2.244 -2.097 1.00 93.94 109 VAL A C 1
ATOM 875 O O . VAL A 1 109 ? 3.028 2.414 -1.524 1.00 93.94 109 VAL A O 1
ATOM 878 N N . LEU A 1 110 ? 0.790 2.390 -1.492 1.00 95.12 110 LEU A N 1
ATOM 879 C CA . LEU A 1 110 ? 0.601 2.676 -0.079 1.00 95.12 110 LEU A CA 1
ATOM 880 C C . LEU A 1 110 ? 0.424 1.365 0.693 1.00 95.12 110 LEU A C 1
ATOM 882 O O . LEU A 1 110 ? -0.394 0.524 0.318 1.00 95.12 110 LEU A O 1
ATOM 886 N N . LEU A 1 111 ? 1.172 1.208 1.781 1.00 96.12 111 LEU A N 1
ATOM 887 C CA . LEU A 1 111 ? 1.059 0.092 2.714 1.00 96.12 111 LEU A CA 1
ATOM 888 C C . LEU A 1 111 ? 0.393 0.585 4.001 1.00 96.12 111 LEU A C 1
ATOM 890 O O . LEU A 1 111 ? 0.909 1.487 4.664 1.00 96.12 111 LEU A O 1
ATOM 894 N N . LEU A 1 112 ? -0.755 0.006 4.348 1.00 95.25 112 LEU A N 1
ATOM 895 C CA . LEU A 1 112 ? -1.577 0.403 5.490 1.00 95.25 112 LEU A CA 1
ATOM 896 C C . LEU A 1 112 ? -1.808 -0.765 6.439 1.00 95.25 112 LEU A C 1
ATOM 898 O O . LEU A 1 112 ? -2.152 -1.860 6.007 1.00 95.25 112 LEU A O 1
ATOM 902 N N . THR A 1 113 ? -1.740 -0.499 7.736 1.00 94.25 113 THR A N 1
ATOM 903 C CA . THR A 1 113 ? -2.186 -1.430 8.775 1.00 94.25 113 THR A CA 1
ATOM 904 C C . THR A 1 113 ? -3.447 -0.877 9.429 1.00 94.25 113 THR A C 1
ATOM 906 O O . THR A 1 113 ? -3.381 0.190 10.048 1.00 94.25 113 THR A O 1
ATOM 909 N N . PRO A 1 114 ? -4.597 -1.562 9.332 1.00 91.75 114 PRO A N 1
ATOM 910 C CA . PRO A 1 114 ? -5.750 -1.261 10.168 1.00 91.75 114 PRO A CA 1
ATOM 911 C C . PRO A 1 114 ? -5.399 -1.480 11.639 1.00 91.75 114 PRO A C 1
ATOM 913 O O . PRO A 1 114 ? -4.856 -2.520 12.008 1.00 91.75 114 PRO A O 1
ATOM 916 N N . THR A 1 115 ? -5.694 -0.499 12.484 1.00 89.50 115 THR A N 1
ATOM 917 C CA . THR A 1 115 ? -5.396 -0.552 13.917 1.00 89.50 115 THR A CA 1
ATOM 918 C C . THR A 1 115 ? -6.669 -0.447 14.742 1.00 89.50 115 THR A C 1
ATOM 920 O O . THR A 1 115 ? -7.674 0.131 14.323 1.00 89.50 115 THR A O 1
ATOM 923 N N . ARG A 1 116 ? -6.623 -1.009 15.948 1.00 87.38 116 ARG A N 1
ATOM 924 C CA . ARG A 1 116 ? -7.667 -0.883 16.961 1.00 87.38 116 ARG A CA 1
ATOM 925 C C . ARG A 1 116 ? -7.050 -0.284 18.215 1.00 87.38 116 ARG A C 1
ATOM 927 O O . ARG A 1 116 ? -5.971 -0.702 18.627 1.00 87.38 116 ARG A O 1
ATOM 934 N N . LEU A 1 117 ? -7.729 0.689 18.807 1.00 81.62 117 LEU A N 1
ATOM 935 C CA . LEU A 1 117 ? -7.346 1.243 20.098 1.00 81.62 117 LEU A CA 1
ATOM 936 C C . LEU A 1 117 ? -7.762 0.272 21.203 1.00 81.62 117 LEU A C 1
ATOM 938 O O . LEU A 1 117 ? -8.902 -0.196 21.219 1.00 81.62 117 LEU A O 1
ATOM 942 N N . SER A 1 118 ? -6.848 -0.006 22.135 1.00 80.25 118 SER A N 1
ATOM 943 C CA . SER A 1 118 ? -7.132 -0.857 23.298 1.00 80.25 118 SER A CA 1
ATOM 944 C C . SER A 1 118 ? -8.261 -0.276 24.148 1.00 80.25 118 SER A C 1
ATOM 946 O O . SER A 1 118 ? -9.151 -1.006 24.570 1.00 80.25 118 SER A O 1
ATOM 948 N N . ASN A 1 119 ? -8.257 1.050 24.312 1.00 78.88 119 ASN A N 1
ATOM 949 C CA . ASN A 1 119 ? -9.290 1.802 25.011 1.00 78.88 119 ASN A CA 1
ATOM 950 C C . ASN A 1 119 ? -9.905 2.814 24.035 1.00 78.88 119 ASN A C 1
ATOM 952 O O . ASN A 1 119 ? -9.213 3.761 23.647 1.00 78.88 119 ASN A O 1
ATOM 956 N N . PRO A 1 120 ? -11.168 2.629 23.613 1.00 79.69 120 PRO A N 1
ATOM 957 C CA . PRO A 1 120 ? -11.871 3.614 22.806 1.00 79.69 120 PRO A CA 1
ATOM 958 C C . PRO A 1 120 ? -11.916 4.968 23.515 1.00 79.69 120 PRO A C 1
ATOM 960 O O . PRO A 1 120 ? -12.270 5.052 24.691 1.00 79.69 120 PRO A O 1
ATOM 963 N N . GLN A 1 121 ? -11.549 6.027 22.803 1.00 77.44 121 GLN A N 1
ATOM 964 C CA . GLN A 1 121 ? -11.559 7.386 23.332 1.00 77.44 121 GLN A CA 1
ATOM 965 C C . GLN A 1 121 ? -12.793 8.121 22.836 1.00 77.44 121 GLN A C 1
ATOM 967 O O . GLN A 1 121 ? -13.207 7.963 21.691 1.00 77.44 121 GLN A O 1
ATOM 972 N N . SER A 1 122 ? -13.394 8.939 23.688 1.00 73.38 122 SER A N 1
ATOM 973 C CA . SER A 1 122 ? -14.453 9.844 23.244 1.00 73.38 122 SER A CA 1
ATOM 974 C C . SER A 1 122 ? -13.845 11.097 22.646 1.00 73.38 122 SER A C 1
ATOM 976 O O . SER A 1 122 ? -12.807 11.558 23.124 1.00 73.38 122 SER A O 1
ATOM 978 N N . ALA A 1 123 ? -14.476 11.637 21.602 1.00 65.56 123 ALA A N 1
ATOM 979 C CA . ALA A 1 123 ? -14.028 12.896 21.026 1.00 65.56 123 ALA A CA 1
ATOM 980 C C . ALA A 1 123 ? -13.970 13.976 22.121 1.00 65.56 123 ALA A C 1
ATOM 982 O O . ALA A 1 123 ? -14.894 14.056 22.940 1.00 65.56 123 ALA A O 1
ATOM 983 N N . PRO A 1 124 ? -12.920 14.817 22.155 1.00 60.66 124 PRO A N 1
ATOM 984 C CA . PRO A 1 124 ? -12.907 15.971 23.037 1.00 60.66 124 PRO A CA 1
ATOM 985 C C . PRO A 1 124 ? -14.140 16.837 22.750 1.00 60.66 124 PRO A C 1
ATOM 987 O O . PRO A 1 124 ? -14.507 17.063 21.593 1.00 60.66 124 PRO A O 1
ATOM 990 N N . THR A 1 125 ? -14.785 17.306 23.819 1.00 54.12 125 THR A N 1
ATOM 991 C CA . THR A 1 125 ? -15.956 18.190 23.798 1.00 54.12 125 THR A CA 1
ATOM 992 C C . THR A 1 125 ? -15.616 19.494 23.072 1.00 54.12 125 THR A C 1
ATOM 994 O O . THR A 1 125 ? -15.203 20.466 23.695 1.00 54.12 125 THR A O 1
ATOM 997 N N . GLY A 1 126 ? -15.721 19.513 21.744 1.00 52.75 126 GLY A N 1
ATOM 998 C CA . GLY A 1 126 ? -15.364 20.681 20.935 1.00 52.75 126 GLY A CA 1
ATOM 999 C C . GLY A 1 126 ? -15.250 20.436 19.431 1.00 52.75 126 GLY A C 1
ATOM 1000 O O . GLY A 1 126 ? -15.437 21.382 18.675 1.00 52.75 126 GLY A O 1
ATOM 1001 N N . PHE A 1 127 ? -15.002 19.198 18.978 1.00 51.31 127 PHE A N 1
ATOM 1002 C CA . PHE A 1 127 ? -14.756 18.936 17.548 1.00 51.31 127 PHE A CA 1
ATOM 1003 C C . PHE A 1 127 ? -15.965 18.472 16.731 1.00 51.31 127 PHE A C 1
ATOM 1005 O O . PHE A 1 127 ? -15.972 18.676 15.521 1.00 51.31 127 PHE A O 1
ATOM 1012 N N . ALA A 1 128 ? -17.011 17.943 17.362 1.00 47.38 128 ALA A N 1
ATOM 1013 C CA . ALA A 1 128 ? -18.301 17.744 16.714 1.00 47.38 128 ALA A CA 1
ATOM 1014 C C . ALA A 1 128 ? -19.379 17.471 17.768 1.00 47.38 128 ALA A C 1
ATOM 1016 O O . ALA A 1 128 ? -19.536 16.368 18.279 1.00 47.38 128 ALA A O 1
ATOM 1017 N N . LYS A 1 129 ? -20.180 18.489 18.085 1.00 47.78 129 LYS A N 1
ATOM 1018 C CA . LYS A 1 129 ? -21.597 18.204 18.304 1.00 47.78 129 LYS A CA 1
ATOM 1019 C C . LYS A 1 129 ? -22.189 18.152 16.909 1.00 47.78 129 LYS A C 1
ATOM 1021 O O . LYS A 1 129 ? -22.369 19.202 16.299 1.00 47.78 129 LYS A O 1
ATOM 1026 N N . CYS A 1 130 ? -22.475 16.966 16.381 1.00 47.47 130 CYS A N 1
ATOM 1027 C CA . CYS A 1 130 ? -23.431 16.887 15.284 1.00 47.47 130 CYS A CA 1
ATOM 1028 C C . CYS A 1 130 ? -24.754 17.467 15.832 1.00 47.47 130 CYS A C 1
ATOM 1030 O O . CYS A 1 130 ? -25.333 16.869 16.737 1.00 47.47 130 CYS A O 1
ATOM 1032 N N . PRO A 1 131 ? -25.267 18.611 15.337 1.00 46.06 131 PRO A N 1
ATOM 1033 C CA . PRO A 1 131 ? -26.398 19.322 15.954 1.00 46.06 131 PRO A CA 1
ATOM 1034 C C . PRO A 1 131 ? -27.737 18.565 15.867 1.00 46.06 131 PRO A C 1
ATOM 1036 O O . PRO A 1 131 ? -28.770 19.092 16.261 1.00 46.06 131 PRO A O 1
ATOM 1039 N N . ARG A 1 132 ? -27.734 17.341 15.325 1.00 52.44 132 ARG A N 1
ATOM 1040 C CA . ARG A 1 132 ? -28.923 16.526 15.042 1.00 52.44 132 ARG A CA 1
ATOM 1041 C C . ARG A 1 132 ? -29.024 15.232 15.849 1.00 52.44 132 ARG A C 1
ATOM 1043 O O . ARG A 1 132 ? -30.035 14.555 15.735 1.00 52.44 132 ARG A O 1
ATOM 1050 N N . SER A 1 133 ? -28.018 14.873 16.641 1.00 53.59 133 SER A N 1
ATOM 1051 C CA . SER A 1 133 ? -28.041 13.633 17.419 1.00 53.59 133 SER A CA 1
ATOM 1052 C C . SER A 1 133 ? -27.332 13.881 18.740 1.00 53.59 133 SER A C 1
ATOM 1054 O O . SER A 1 133 ? -26.166 14.263 18.737 1.00 53.59 133 SER A O 1
ATOM 1056 N N . GLY A 1 134 ? -28.018 13.677 19.868 1.00 57.97 134 GLY A N 1
ATOM 1057 C CA . GLY A 1 134 ? -27.447 13.750 21.222 1.00 57.97 134 GLY A CA 1
ATOM 1058 C C . GLY A 1 134 ? -26.424 12.647 21.513 1.00 57.97 134 GLY A C 1
ATOM 1059 O O . GLY A 1 134 ? -26.260 12.253 22.658 1.00 57.97 134 GLY A O 1
ATOM 1060 N N . SER A 1 135 ? -25.772 12.116 20.479 1.00 63.62 135 SER A N 1
ATOM 1061 C CA . SER A 1 135 ? -24.879 10.979 20.561 1.00 63.62 135 SER A CA 1
ATOM 1062 C C . SER A 1 135 ? -23.425 11.398 20.789 1.00 63.62 135 SER A C 1
ATOM 1064 O O . SER A 1 135 ? -22.875 12.210 20.047 1.00 63.62 135 SER A O 1
ATOM 1066 N N . ARG A 1 136 ? -22.792 10.784 21.785 1.00 69.62 136 ARG A N 1
ATOM 1067 C CA . ARG A 1 136 ? -21.365 10.784 22.094 1.00 69.62 136 ARG A CA 1
ATOM 1068 C C . ARG A 1 136 ? -20.551 10.120 20.979 1.00 69.62 136 ARG A C 1
ATOM 1070 O O . ARG A 1 136 ? -20.769 8.973 20.604 1.00 69.62 136 ARG A O 1
ATOM 1077 N N . GLU A 1 137 ? -19.561 10.830 20.459 1.00 75.19 137 GLU A N 1
ATOM 1078 C CA . GLU A 1 137 ? -18.674 10.296 19.426 1.00 75.19 137 GLU A CA 1
ATOM 1079 C C . GLU A 1 137 ? -17.523 9.480 20.033 1.00 75.19 137 GLU A C 1
ATOM 1081 O O . GLU A 1 137 ? -16.859 9.927 20.974 1.00 75.19 137 GLU A O 1
ATOM 1086 N N . VAL A 1 138 ? -17.269 8.286 19.488 1.00 80.12 138 VAL A N 1
ATOM 1087 C CA . VAL A 1 138 ? -16.254 7.345 19.985 1.00 80.12 138 VAL A CA 1
ATOM 1088 C C . VAL A 1 138 ? -15.266 6.963 18.885 1.00 80.12 138 VAL A C 1
ATOM 1090 O O . VAL A 1 138 ? -15.627 6.453 17.822 1.00 80.12 138 VAL A O 1
ATOM 1093 N N . TRP A 1 139 ? -13.985 7.149 19.175 1.00 81.25 139 TRP A N 1
ATOM 1094 C CA . TRP A 1 139 ? -12.859 6.715 18.367 1.00 81.25 139 TRP A CA 1
ATOM 1095 C C . TRP A 1 139 ? -12.313 5.380 18.883 1.00 81.25 139 TRP A C 1
ATOM 1097 O O . TRP A 1 139 ? -11.842 5.277 20.012 1.00 81.25 139 TRP A O 1
ATOM 1107 N N . SER A 1 140 ? -12.383 4.335 18.057 1.00 82.75 140 SER A N 1
ATOM 1108 C CA . SER A 1 140 ? -11.962 2.971 18.429 1.00 82.75 140 SER A CA 1
ATOM 1109 C C . SER A 1 140 ? -11.011 2.312 17.429 1.00 82.75 140 SER A C 1
ATOM 1111 O O . SER A 1 140 ? -10.313 1.364 17.786 1.00 82.75 140 SER A O 1
ATOM 1113 N N . HIS A 1 141 ? -10.973 2.796 16.188 1.00 86.69 141 HIS A N 1
ATOM 1114 C CA . HIS A 1 141 ? -10.218 2.191 15.093 1.00 86.69 141 HIS A CA 1
ATOM 1115 C C . HIS A 1 141 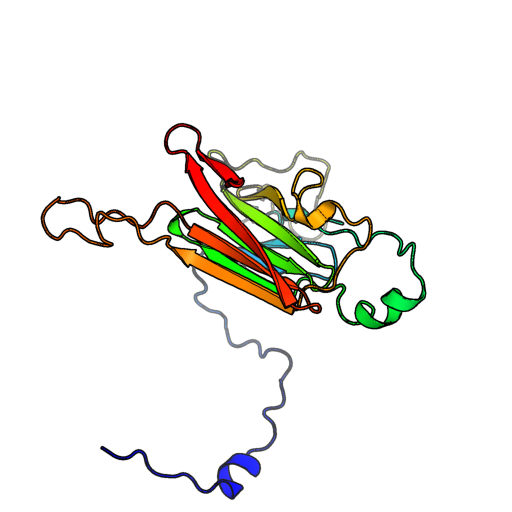? -9.430 3.251 14.329 1.00 86.69 141 HIS A C 1
ATOM 1117 O O . HIS A 1 141 ? -9.811 4.420 14.282 1.00 86.69 141 HIS A O 1
ATOM 1123 N N . GLY A 1 142 ? -8.320 2.830 13.735 1.00 88.44 142 GLY A N 1
ATOM 1124 C CA . GLY A 1 142 ? -7.361 3.682 13.053 1.00 88.44 142 GLY A CA 1
ATOM 1125 C C . GLY A 1 142 ? -6.812 3.040 11.785 1.00 88.44 142 GLY A C 1
ATOM 1126 O O . GLY A 1 142 ? -7.023 1.859 11.504 1.00 88.44 142 GLY A O 1
ATOM 1127 N N . LEU A 1 143 ? -6.067 3.838 11.030 1.00 89.88 143 LEU A N 1
ATOM 1128 C CA . LEU A 1 143 ? -5.189 3.368 9.967 1.00 89.88 143 LEU A CA 1
ATOM 1129 C C . LEU A 1 143 ? -3.782 3.871 10.274 1.00 89.88 143 LEU A C 1
ATOM 1131 O O . LEU A 1 143 ? -3.586 5.062 10.510 1.00 89.88 143 LEU A O 1
ATOM 1135 N N . ARG A 1 144 ? -2.800 2.972 10.253 1.00 91.12 144 ARG A N 1
ATOM 1136 C CA . ARG A 1 144 ? -1.384 3.329 10.298 1.00 91.12 144 ARG A CA 1
ATOM 1137 C C . ARG A 1 144 ? -0.809 3.226 8.895 1.00 91.12 144 ARG A C 1
ATOM 1139 O O . ARG A 1 144 ? -0.825 2.148 8.305 1.00 91.12 144 ARG A O 1
ATOM 1146 N N . VAL A 1 145 ? -0.291 4.334 8.377 1.00 92.00 145 VAL A N 1
ATOM 1147 C CA . VAL A 1 145 ? 0.529 4.321 7.162 1.00 92.00 145 VAL A CA 1
ATOM 1148 C C . VAL A 1 145 ? 1.882 3.724 7.525 1.00 92.00 145 VAL A C 1
ATOM 1150 O O . VAL A 1 145 ? 2.602 4.295 8.337 1.00 92.00 145 VAL A O 1
ATOM 1153 N N . GLU A 1 146 ? 2.202 2.560 6.966 1.00 93.44 146 GLU A N 1
ATOM 1154 C CA . GLU A 1 146 ? 3.495 1.909 7.181 1.00 93.44 146 GLU A CA 1
ATOM 1155 C C . GLU A 1 146 ? 4.542 2.541 6.266 1.00 93.44 146 GLU A C 1
ATOM 1157 O O . GLU A 1 146 ? 5.534 3.084 6.739 1.00 93.44 146 GLU A O 1
ATOM 1162 N N . TRP A 1 147 ? 4.294 2.498 4.953 1.00 93.31 147 TRP A N 1
ATOM 1163 C CA . TRP A 1 147 ? 5.232 2.959 3.932 1.00 93.31 147 TRP A CA 1
ATOM 1164 C C . TRP A 1 147 ? 4.523 3.356 2.637 1.00 93.31 147 TRP A C 1
ATOM 1166 O O . TRP A 1 147 ? 3.423 2.888 2.336 1.00 93.31 147 TRP A O 1
ATOM 1176 N N . VAL A 1 148 ? 5.204 4.181 1.840 1.00 92.31 148 VAL A N 1
ATOM 1177 C CA . VAL A 1 148 ? 4.871 4.443 0.436 1.00 92.31 148 VAL A CA 1
ATOM 1178 C C . VAL A 1 148 ? 6.027 3.948 -0.423 1.00 92.31 148 VAL A C 1
ATOM 1180 O O . VAL A 1 148 ? 7.148 4.439 -0.297 1.00 92.31 148 VAL A O 1
ATOM 1183 N N . LEU A 1 149 ? 5.744 2.980 -1.288 1.00 92.44 149 LEU A N 1
ATOM 1184 C CA . LEU A 1 149 ? 6.696 2.395 -2.221 1.00 92.44 149 LEU A CA 1
ATOM 1185 C C . LEU A 1 149 ? 6.531 2.980 -3.632 1.00 92.44 149 LEU A C 1
ATOM 1187 O O . LEU A 1 149 ? 5.427 3.393 -4.000 1.00 92.44 149 LEU A O 1
ATOM 1191 N N . PRO A 1 150 ? 7.598 2.999 -4.441 1.00 90.88 150 PRO A N 1
ATOM 1192 C CA . PRO A 1 150 ? 8.986 2.813 -4.015 1.00 90.88 150 PRO A CA 1
ATOM 1193 C C . PRO A 1 150 ? 9.445 3.997 -3.143 1.00 90.88 150 PRO A C 1
ATOM 1195 O O . PRO A 1 150 ? 8.954 5.120 -3.299 1.00 90.88 150 PRO A O 1
ATOM 1198 N N . ARG A 1 151 ? 10.351 3.744 -2.199 1.00 87.50 151 ARG A N 1
ATOM 1199 C CA . ARG A 1 151 ? 11.026 4.744 -1.360 1.00 87.50 151 ARG A CA 1
ATOM 1200 C C . ARG A 1 151 ? 12.086 5.464 -2.184 1.00 87.50 151 ARG A C 1
ATOM 1202 O O . ARG A 1 151 ? 12.607 4.919 -3.150 1.00 87.50 151 ARG A O 1
ATOM 1209 N N . SER A 1 152 ? 12.466 6.668 -1.764 1.00 81.94 152 SER A N 1
ATOM 1210 C CA . SER A 1 152 ? 13.544 7.418 -2.426 1.00 81.94 152 SER A CA 1
ATOM 1211 C C . SER A 1 152 ? 14.894 6.691 -2.396 1.00 81.94 152 SER A C 1
ATOM 1213 O O . SER A 1 152 ? 15.739 6.966 -3.234 1.00 81.94 152 SER A O 1
ATOM 1215 N N . SER A 1 153 ? 15.089 5.786 -1.433 1.00 82.25 153 SER A N 1
ATOM 1216 C CA . SER A 1 153 ? 16.282 4.946 -1.296 1.00 82.25 153 SER A CA 1
ATOM 1217 C C . SER A 1 153 ? 16.258 3.679 -2.152 1.00 82.25 153 SER A C 1
ATOM 1219 O O . SER A 1 153 ? 17.251 2.967 -2.169 1.00 82.25 153 SER A O 1
ATOM 1221 N N . ASP A 1 154 ? 15.126 3.339 -2.774 1.00 84.38 154 ASP A N 1
ATOM 1222 C CA . ASP A 1 154 ? 15.009 2.100 -3.543 1.00 84.38 154 ASP A CA 1
ATOM 1223 C C . ASP A 1 154 ? 15.597 2.301 -4.941 1.00 84.38 154 ASP A C 1
ATOM 1225 O O . ASP A 1 154 ? 15.324 3.313 -5.588 1.00 84.38 154 ASP A O 1
ATOM 1229 N N . ASP A 1 155 ? 16.345 1.315 -5.440 1.00 70.12 155 ASP A N 1
ATOM 1230 C CA . ASP A 1 155 ? 17.144 1.467 -6.662 1.00 70.12 155 ASP A CA 1
ATOM 1231 C C . ASP A 1 155 ? 16.325 1.799 -7.919 1.00 70.12 155 ASP A C 1
ATOM 1233 O O . ASP A 1 155 ? 16.808 2.439 -8.854 1.00 70.12 155 ASP A O 1
ATOM 1237 N N . ILE A 1 156 ? 15.037 1.448 -7.929 1.00 69.50 156 ILE A N 1
ATOM 1238 C CA . ILE A 1 156 ? 14.124 1.792 -9.024 1.00 69.50 156 ILE A CA 1
ATOM 1239 C C . ILE A 1 156 ? 13.857 3.307 -9.141 1.00 69.50 156 ILE A C 1
ATOM 1241 O O . ILE A 1 156 ? 13.369 3.779 -10.171 1.00 69.50 156 ILE A O 1
ATOM 1245 N N . CYS A 1 157 ? 14.204 4.079 -8.105 1.00 58.84 157 CYS A N 1
ATOM 1246 C CA . CYS A 1 157 ? 14.146 5.538 -8.080 1.00 58.84 157 CYS A CA 1
ATOM 1247 C C . CYS A 1 157 ? 15.431 6.218 -8.591 1.00 58.84 157 CYS A C 1
ATOM 1249 O O . CYS A 1 157 ? 15.432 7.445 -8.697 1.00 58.84 157 CYS A O 1
ATOM 1251 N N . HIS A 1 158 ? 16.495 5.479 -8.955 1.00 54.75 158 HIS A N 1
ATOM 1252 C CA . HIS A 1 158 ? 17.745 6.067 -9.487 1.00 54.75 158 HIS A CA 1
ATOM 1253 C C . HIS A 1 158 ? 17.571 6.771 -10.842 1.00 54.75 158 HIS A C 1
ATOM 1255 O O . HIS A 1 158 ? 18.449 7.506 -11.285 1.00 54.75 158 HIS A O 1
ATOM 1261 N N . GLY A 1 159 ? 16.415 6.611 -11.488 1.00 56.56 159 GLY A N 1
ATOM 1262 C CA . GLY A 1 159 ? 15.954 7.519 -12.533 1.00 56.56 159 GLY A CA 1
ATOM 1263 C C . GLY A 1 159 ? 14.963 8.528 -11.955 1.00 56.56 159 GLY A C 1
ATOM 1264 O O . GLY A 1 159 ? 13.930 8.133 -11.424 1.00 56.56 159 GLY A O 1
ATOM 1265 N N . GLN A 1 160 ? 15.204 9.831 -12.137 1.00 55.75 160 GLN A N 1
ATOM 1266 C CA . GLN A 1 160 ? 14.278 10.905 -11.723 1.00 55.75 160 GLN A CA 1
ATOM 1267 C C . GLN A 1 160 ? 12.856 10.791 -12.322 1.00 55.75 160 GLN A C 1
ATOM 1269 O O . GLN A 1 160 ? 11.942 11.529 -11.943 1.00 55.75 160 GLN A O 1
ATOM 1274 N N . HIS A 1 161 ? 12.641 9.884 -13.275 1.00 66.50 161 HIS A N 1
ATOM 1275 C CA . HIS A 1 161 ? 11.389 9.744 -13.999 1.00 66.50 161 HIS A CA 1
ATOM 1276 C C . HIS A 1 161 ? 10.433 8.781 -13.295 1.00 66.50 161 HIS A C 1
ATOM 1278 O O . HIS A 1 161 ? 10.643 7.569 -13.249 1.00 66.50 161 HIS A O 1
ATOM 1284 N N . ARG A 1 162 ? 9.316 9.333 -12.806 1.00 73.44 162 ARG A N 1
ATOM 1285 C CA . ARG A 1 162 ? 8.154 8.543 -12.381 1.00 73.44 162 ARG A CA 1
ATOM 1286 C C . ARG A 1 162 ? 7.660 7.690 -13.547 1.00 73.44 162 ARG A C 1
ATOM 1288 O O . ARG A 1 162 ? 7.589 8.173 -14.677 1.00 73.44 162 ARG A O 1
ATOM 1295 N N . ARG A 1 163 ? 7.243 6.457 -13.259 1.00 82.25 163 ARG A N 1
ATOM 1296 C CA . ARG A 1 163 ? 6.738 5.496 -14.253 1.00 82.25 163 ARG A CA 1
ATOM 1297 C C . ARG A 1 163 ? 5.317 5.072 -13.880 1.00 82.25 163 ARG A C 1
ATOM 1299 O O . ARG A 1 163 ? 5.071 4.840 -12.695 1.00 82.25 163 ARG A O 1
ATOM 1306 N N . PRO A 1 164 ? 4.367 4.984 -14.829 1.00 86.94 164 PRO A N 1
ATOM 1307 C CA . PRO A 1 164 ? 3.016 4.557 -14.494 1.00 86.94 164 PRO A CA 1
ATOM 1308 C C . PRO A 1 164 ? 3.030 3.104 -14.026 1.00 86.94 164 PRO A C 1
ATOM 1310 O O . PRO A 1 164 ? 3.647 2.251 -14.671 1.00 86.94 164 PRO A O 1
ATOM 1313 N N . LEU A 1 165 ? 2.325 2.818 -12.933 1.00 89.81 165 LEU A N 1
ATOM 1314 C CA . LEU A 1 165 ? 2.158 1.445 -12.460 1.00 89.81 165 LEU A CA 1
ATOM 1315 C C . LEU A 1 165 ? 1.139 0.743 -13.357 1.00 89.81 165 LEU A C 1
ATOM 1317 O O . LEU A 1 165 ? 0.043 1.259 -13.582 1.00 89.81 165 LEU A O 1
ATOM 1321 N N . HIS A 1 166 ? 1.503 -0.421 -13.877 1.00 91.19 166 HIS A N 1
ATOM 1322 C CA . HIS A 1 166 ? 0.603 -1.281 -14.631 1.00 91.19 166 HIS A CA 1
ATOM 1323 C C . HIS A 1 166 ? -0.168 -2.219 -13.695 1.00 91.19 166 HIS A C 1
ATOM 1325 O O . HIS A 1 166 ? -1.381 -2.356 -13.829 1.00 91.19 166 HIS A O 1
ATOM 1331 N N . GLY A 1 167 ? 0.516 -2.810 -12.712 1.00 93.19 167 GLY A N 1
ATOM 1332 C CA . GLY A 1 167 ? -0.094 -3.735 -11.763 1.00 93.19 167 GLY A CA 1
ATOM 1333 C C . GLY A 1 167 ? 0.720 -3.920 -10.487 1.00 93.19 167 GLY A C 1
ATOM 1334 O O . GLY A 1 167 ? 1.887 -3.534 -10.411 1.00 93.19 167 GLY A O 1
ATOM 1335 N N . VAL A 1 168 ? 0.081 -4.523 -9.486 1.00 96.44 168 VAL A N 1
ATOM 1336 C CA . VAL A 1 168 ? 0.719 -4.952 -8.239 1.00 96.44 168 VAL A CA 1
ATOM 1337 C C . VAL A 1 168 ? 0.332 -6.401 -7.986 1.00 96.44 168 VAL A C 1
ATOM 1339 O O . VAL A 1 168 ? -0.820 -6.771 -8.207 1.00 96.44 168 VAL A O 1
ATOM 1342 N N . ALA A 1 169 ? 1.284 -7.202 -7.527 1.00 97.00 169 ALA A N 1
ATOM 1343 C CA . ALA A 1 169 ? 1.048 -8.564 -7.074 1.00 97.00 169 ALA A CA 1
ATOM 1344 C C . ALA A 1 169 ? 1.669 -8.762 -5.692 1.00 97.00 169 ALA A C 1
ATOM 1346 O O . ALA A 1 169 ? 2.719 -8.197 -5.390 1.00 97.00 169 ALA A O 1
ATOM 1347 N N . VAL A 1 170 ? 1.022 -9.565 -4.853 1.00 96.31 170 VAL A N 1
ATOM 1348 C CA . VAL A 1 170 ? 1.560 -9.980 -3.559 1.00 96.31 170 VAL A CA 1
ATOM 1349 C C . VAL A 1 170 ? 1.315 -11.469 -3.365 1.00 96.31 170 VAL A C 1
ATOM 1351 O O . VAL A 1 170 ? 0.239 -11.965 -3.693 1.00 96.31 170 VAL A O 1
ATOM 1354 N N . GLY A 1 171 ? 2.308 -12.185 -2.852 1.00 93.81 171 GLY A N 1
ATOM 1355 C CA . GLY A 1 171 ? 2.194 -13.616 -2.585 1.00 93.81 171 GLY A CA 1
ATOM 1356 C C . GLY A 1 171 ? 3.189 -14.078 -1.526 1.00 93.81 171 GLY A C 1
ATOM 1357 O O . GLY A 1 171 ? 4.185 -13.391 -1.299 1.00 93.81 171 GLY A O 1
ATOM 1358 N N . PRO A 1 172 ? 2.927 -15.195 -0.838 1.00 92.56 172 PRO A N 1
ATOM 1359 C CA . PRO A 1 172 ? 3.841 -15.715 0.171 1.00 92.56 172 PRO A CA 1
ATOM 1360 C C . PRO A 1 172 ? 5.168 -16.144 -0.467 1.00 92.56 172 PRO A C 1
ATOM 1362 O O . PRO A 1 172 ? 5.189 -16.689 -1.573 1.00 92.56 172 PRO A O 1
ATOM 1365 N N . VAL A 1 173 ? 6.280 -15.904 0.230 1.00 89.50 173 VAL A N 1
ATOM 1366 C CA . VAL A 1 173 ? 7.588 -16.445 -0.164 1.00 89.50 173 VAL A CA 1
ATOM 1367 C C . VAL A 1 173 ? 7.631 -17.921 0.220 1.00 89.50 173 VAL A C 1
ATOM 1369 O O . VAL A 1 173 ? 7.256 -18.295 1.331 1.00 89.50 173 VAL A O 1
ATOM 1372 N N . GLN A 1 174 ? 8.063 -18.764 -0.714 1.00 80.25 174 GLN A N 1
ATOM 1373 C CA . GLN A 1 174 ? 8.320 -20.173 -0.445 1.00 80.25 174 GLN A CA 1
ATOM 1374 C C . GLN A 1 174 ? 9.704 -20.288 0.201 1.00 80.25 174 GLN A C 1
ATOM 1376 O O . GLN A 1 174 ? 10.707 -20.054 -0.467 1.00 80.25 174 GLN A O 1
ATOM 1381 N N . ASP A 1 175 ? 9.754 -20.614 1.490 1.00 67.25 175 ASP A N 1
ATOM 1382 C CA . ASP A 1 175 ? 11.010 -20.960 2.161 1.00 67.25 175 ASP A CA 1
ATOM 1383 C C . ASP A 1 175 ? 11.375 -22.427 1.870 1.00 67.25 175 ASP A C 1
ATOM 1385 O O . ASP A 1 175 ? 10.494 -23.281 1.739 1.00 67.25 175 ASP A O 1
ATOM 1389 N N . GLU A 1 176 ? 12.675 -22.746 1.842 1.00 55.47 176 GLU A N 1
ATOM 1390 C CA . GLU A 1 176 ? 13.207 -24.106 1.608 1.00 55.47 176 GLU A CA 1
ATOM 1391 C C . GLU A 1 176 ? 12.673 -25.161 2.593 1.00 55.47 176 GLU A C 1
ATOM 1393 O O . GLU A 1 176 ? 12.718 -26.357 2.320 1.00 55.47 176 GLU A O 1
ATOM 1398 N N . ARG A 1 177 ? 12.109 -24.734 3.732 1.00 50.84 177 ARG A N 1
ATOM 1399 C CA . ARG A 1 177 ? 11.451 -25.619 4.708 1.00 50.84 177 ARG A CA 1
ATOM 1400 C C . ARG A 1 177 ? 10.018 -26.012 4.346 1.00 50.84 177 ARG A C 1
ATOM 1402 O O . ARG A 1 177 ? 9.372 -26.692 5.139 1.00 50.84 177 ARG A O 1
ATOM 1409 N N . GLY A 1 178 ? 9.547 -25.628 3.161 1.00 42.59 178 GLY A N 1
ATOM 1410 C CA . GLY A 1 178 ? 8.232 -25.975 2.652 1.00 42.59 178 GLY A CA 1
ATOM 1411 C C . GLY A 1 178 ? 7.117 -25.237 3.388 1.00 42.59 178 GLY A C 1
ATOM 1412 O O . GLY A 1 178 ? 7.075 -25.137 4.614 1.00 42.59 178 GLY A O 1
ATOM 1413 N N . VAL A 1 179 ? 6.151 -24.736 2.626 1.00 47.44 179 VAL A N 1
ATOM 1414 C CA . VAL A 1 179 ? 4.844 -24.397 3.186 1.00 47.44 179 VAL A CA 1
ATOM 1415 C C . VAL A 1 179 ? 4.241 -25.707 3.700 1.00 47.44 179 VAL A C 1
ATOM 1417 O O . VAL A 1 179 ? 3.775 -26.526 2.916 1.00 47.44 179 VAL A O 1
ATOM 1420 N N . GLY A 1 180 ? 4.308 -25.927 5.013 1.00 46.38 180 GLY A N 1
ATOM 1421 C CA . GLY A 1 180 ? 3.734 -27.104 5.660 1.00 46.38 180 GLY A CA 1
ATOM 1422 C C . GLY A 1 180 ? 4.625 -28.345 5.642 1.00 46.38 180 GLY A C 1
ATOM 1423 O O . GLY A 1 180 ? 4.247 -29.369 5.076 1.00 46.38 180 GLY A O 1
ATOM 1424 N N . ALA A 1 181 ? 5.743 -28.316 6.372 1.00 39.22 181 ALA A N 1
ATOM 1425 C CA . ALA A 1 181 ? 6.247 -29.547 6.976 1.00 39.22 181 ALA A CA 1
ATOM 1426 C C . ALA A 1 181 ? 5.169 -30.079 7.941 1.00 39.22 181 ALA A C 1
ATOM 1428 O O . ALA A 1 181 ? 5.068 -29.658 9.096 1.00 39.22 181 ALA A O 1
ATOM 1429 N N . ALA A 1 182 ? 4.308 -30.956 7.422 1.00 40.03 182 ALA A N 1
ATOM 1430 C CA . ALA A 1 182 ? 3.323 -31.709 8.178 1.00 40.03 182 ALA A CA 1
ATOM 1431 C C . ALA A 1 182 ? 4.059 -32.523 9.254 1.00 40.03 182 ALA A C 1
ATOM 1433 O O . ALA A 1 182 ? 4.632 -33.569 8.967 1.00 40.03 182 ALA A O 1
ATOM 1434 N N . GLY A 1 183 ? 4.120 -32.003 10.481 1.00 41.78 183 GLY A N 1
ATOM 1435 C CA . GLY A 1 183 ? 4.819 -32.676 11.579 1.00 41.78 183 GLY A CA 1
ATOM 1436 C C . GLY A 1 183 ? 5.198 -31.792 12.766 1.00 41.78 183 GLY A C 1
ATOM 1437 O O . GLY A 1 183 ? 5.356 -32.308 13.866 1.00 41.78 183 GLY A O 1
ATOM 1438 N N . SER A 1 184 ? 5.281 -30.469 12.600 1.00 43.00 184 SER A N 1
ATOM 1439 C CA . SER A 1 184 ? 5.356 -29.541 13.736 1.00 43.00 184 SER A CA 1
ATOM 1440 C C . SER A 1 184 ? 3.969 -28.955 13.974 1.00 43.00 184 SER A C 1
ATOM 1442 O O . SER A 1 184 ? 3.384 -28.390 13.054 1.00 43.00 184 SER A O 1
ATOM 1444 N N . GLY A 1 185 ? 3.419 -29.105 15.181 1.00 42.75 185 GLY A N 1
ATOM 1445 C CA . GLY A 1 185 ? 2.043 -28.738 15.560 1.00 42.75 185 GLY A CA 1
ATOM 1446 C C . GLY A 1 185 ? 1.681 -27.246 15.481 1.00 42.75 185 GLY A C 1
ATOM 1447 O O . GLY A 1 185 ? 0.759 -26.809 16.157 1.00 42.75 185 GLY A O 1
ATOM 1448 N N . HIS A 1 186 ? 2.405 -26.455 14.692 1.00 44.53 186 HIS A N 1
ATOM 1449 C CA . HIS A 1 186 ? 2.081 -25.083 14.335 1.00 44.53 186 HIS A CA 1
ATOM 1450 C C . HIS A 1 186 ? 2.065 -25.006 12.809 1.00 44.53 186 HIS A C 1
ATOM 1452 O O . HIS A 1 186 ? 3.121 -24.968 12.180 1.00 44.53 186 HIS A O 1
ATOM 1458 N N . ALA A 1 187 ? 0.877 -24.985 12.203 1.00 45.06 187 ALA A N 1
ATOM 1459 C CA . ALA A 1 187 ? 0.723 -24.605 10.803 1.00 45.06 187 ALA A CA 1
ATOM 1460 C C . ALA A 1 187 ? 1.244 -23.165 10.649 1.00 45.06 187 ALA A C 1
ATOM 1462 O O . ALA A 1 187 ? 0.518 -22.206 10.908 1.00 45.06 187 ALA A O 1
ATOM 1463 N N . SER A 1 188 ? 2.534 -22.997 10.345 1.00 55.66 188 SER A N 1
ATOM 1464 C CA . SER A 1 188 ? 3.156 -21.681 10.300 1.00 55.66 188 SER A CA 1
ATOM 1465 C C . SER A 1 188 ? 2.660 -20.979 9.044 1.00 55.66 188 SER A C 1
ATOM 1467 O O . SER A 1 188 ? 3.136 -21.245 7.941 1.00 55.66 188 SER A O 1
ATOM 1469 N N . THR A 1 189 ? 1.676 -20.099 9.200 1.00 59.31 189 THR A N 1
ATOM 1470 C CA . THR A 1 189 ? 1.289 -19.138 8.167 1.00 59.31 189 THR A CA 1
ATOM 1471 C C . THR A 1 189 ? 2.542 -18.433 7.641 1.00 59.31 189 THR A C 1
ATOM 1473 O O . THR A 1 189 ? 3.367 -18.016 8.465 1.00 59.31 189 THR A O 1
ATOM 1476 N N . PRO A 1 190 ? 2.718 -18.292 6.314 1.00 61.81 190 PRO A N 1
ATOM 1477 C CA . PRO A 1 190 ? 3.912 -17.672 5.755 1.00 61.81 190 PRO A CA 1
ATOM 1478 C C . PRO A 1 190 ? 4.055 -16.262 6.329 1.00 61.81 190 PRO A C 1
ATOM 1480 O O . PRO A 1 190 ? 3.169 -15.426 6.183 1.00 61.81 190 PRO A O 1
ATOM 1483 N N . ARG A 1 191 ? 5.161 -16.005 7.036 1.00 78.12 191 ARG A N 1
ATOM 1484 C CA . ARG A 1 191 ? 5.424 -14.700 7.672 1.00 78.12 191 ARG A CA 1
ATOM 1485 C C . ARG A 1 191 ? 6.132 -13.728 6.736 1.00 78.12 191 ARG A C 1
ATOM 1487 O O . ARG A 1 191 ? 6.378 -12.581 7.107 1.00 78.12 191 ARG A O 1
ATOM 1494 N N . ARG A 1 192 ? 6.469 -14.183 5.531 1.00 89.88 192 ARG A N 1
ATOM 1495 C CA . ARG A 1 192 ? 7.168 -13.416 4.510 1.00 89.88 192 ARG A CA 1
ATOM 1496 C C . ARG A 1 192 ? 6.385 -13.450 3.209 1.00 89.88 192 ARG A C 1
ATOM 1498 O O . ARG A 1 192 ? 5.960 -14.510 2.757 1.00 89.88 192 ARG A O 1
ATOM 1505 N N . TYR A 1 193 ? 6.218 -12.280 2.616 1.00 94.25 193 TYR A N 1
ATOM 1506 C CA . TYR A 1 193 ? 5.518 -12.088 1.356 1.00 94.25 193 TYR A CA 1
ATOM 1507 C C . TYR A 1 193 ? 6.405 -11.332 0.381 1.00 94.25 193 TYR A C 1
ATOM 1509 O O . TYR A 1 193 ? 7.188 -10.474 0.772 1.00 94.25 193 TYR A O 1
ATOM 1517 N N . ARG A 1 194 ? 6.259 -11.636 -0.902 1.00 95.62 194 ARG A N 1
ATOM 1518 C CA . ARG A 1 194 ? 6.873 -10.913 -2.002 1.00 95.62 194 ARG A CA 1
ATOM 1519 C C . ARG A 1 194 ? 5.846 -9.970 -2.598 1.00 95.62 194 ARG A C 1
ATOM 1521 O O . ARG A 1 194 ? 4.777 -10.407 -3.015 1.00 95.62 194 ARG A O 1
ATOM 1528 N N . LEU A 1 195 ? 6.176 -8.688 -2.627 1.00 96.56 195 LEU A N 1
ATOM 1529 C CA . LEU A 1 195 ? 5.396 -7.623 -3.235 1.00 96.56 195 LEU A CA 1
ATOM 1530 C C . LEU A 1 195 ? 6.083 -7.193 -4.531 1.00 96.56 195 LEU A C 1
ATOM 1532 O O . LEU A 1 195 ? 7.228 -6.754 -4.511 1.00 96.56 195 LEU A O 1
ATOM 1536 N N . MET A 1 196 ? 5.381 -7.310 -5.652 1.00 96.44 196 MET A N 1
ATOM 1537 C CA . MET A 1 196 ? 5.890 -6.978 -6.980 1.00 96.44 196 MET A CA 1
ATOM 1538 C C . MET A 1 196 ? 5.107 -5.808 -7.569 1.00 96.44 196 MET A C 1
ATOM 1540 O O . MET A 1 196 ? 3.876 -5.825 -7.609 1.00 96.44 196 MET A O 1
ATOM 1544 N N . LEU A 1 197 ? 5.829 -4.795 -8.037 1.00 95.31 197 LEU A N 1
ATOM 1545 C CA . LEU A 1 197 ? 5.312 -3.594 -8.681 1.00 95.31 197 LEU A CA 1
ATOM 1546 C C . LEU A 1 197 ? 5.707 -3.663 -10.152 1.00 95.31 197 LEU A C 1
ATOM 1548 O O . LEU A 1 197 ? 6.881 -3.514 -10.480 1.00 95.31 197 LEU A O 1
ATOM 1552 N N . HIS A 1 198 ? 4.733 -3.888 -11.030 1.00 94.38 198 HIS A N 1
ATOM 1553 C CA . HIS A 1 198 ? 4.955 -3.968 -12.469 1.00 94.38 198 HIS A CA 1
ATOM 1554 C C . HIS A 1 198 ? 4.627 -2.620 -13.110 1.00 94.38 198 HIS A C 1
ATOM 1556 O O . HIS A 1 198 ? 3.484 -2.158 -13.057 1.00 94.38 198 HIS A O 1
ATOM 1562 N N . TYR A 1 199 ? 5.626 -1.983 -13.711 1.00 91.38 199 TYR A N 1
ATOM 1563 C CA . TYR A 1 199 ? 5.502 -0.687 -14.372 1.00 91.38 199 TYR A CA 1
ATOM 1564 C C . TYR A 1 199 ? 5.200 -0.842 -15.862 1.00 91.38 199 TYR A C 1
ATOM 1566 O O . TYR A 1 199 ? 5.475 -1.867 -16.476 1.00 91.38 199 TYR A O 1
ATOM 1574 N N . ARG A 1 200 ? 4.638 0.203 -16.481 1.00 87.69 200 ARG A N 1
ATOM 1575 C CA . ARG A 1 200 ? 4.282 0.181 -17.912 1.00 87.69 200 ARG A CA 1
ATOM 1576 C C . ARG A 1 200 ? 5.457 -0.002 -18.864 1.00 87.69 200 ARG A C 1
ATOM 1578 O O . ARG A 1 200 ? 5.240 -0.403 -19.997 1.00 87.69 200 ARG A O 1
ATOM 1585 N N . ASN A 1 201 ? 6.667 0.323 -18.429 1.00 85.75 201 ASN A N 1
ATOM 1586 C CA . ASN A 1 201 ? 7.875 0.110 -19.213 1.00 85.75 201 ASN A CA 1
ATOM 1587 C C . ASN A 1 201 ? 8.472 -1.296 -18.998 1.00 85.75 201 ASN A C 1
ATOM 1589 O O . ASN A 1 201 ? 9.621 -1.510 -19.357 1.00 85.75 201 ASN A O 1
ATOM 1593 N N . HIS A 1 202 ? 7.702 -2.213 -18.403 1.00 88.94 202 HIS A N 1
ATOM 1594 C CA . HIS A 1 202 ? 8.070 -3.596 -18.093 1.00 88.94 202 HIS A CA 1
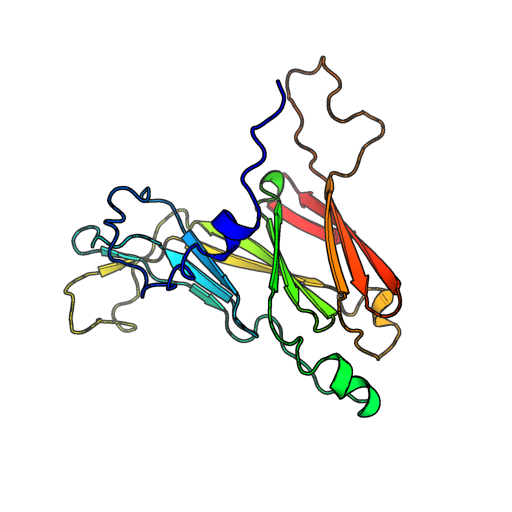ATOM 1595 C C . HIS A 1 202 ? 9.111 -3.783 -16.982 1.00 88.94 202 HIS A C 1
ATOM 1597 O O . HIS A 1 202 ? 9.490 -4.916 -16.695 1.00 88.94 202 HIS A O 1
ATOM 1603 N N . ASP A 1 203 ? 9.502 -2.714 -16.285 1.00 89.00 203 ASP A N 1
ATOM 1604 C CA . ASP A 1 203 ? 10.291 -2.849 -15.062 1.00 89.00 203 ASP A CA 1
ATOM 1605 C C . ASP A 1 203 ? 9.445 -3.477 -13.955 1.00 89.00 203 ASP A C 1
ATOM 1607 O O . ASP A 1 203 ? 8.254 -3.177 -13.796 1.00 89.00 203 ASP A O 1
ATOM 1611 N N . ILE A 1 204 ? 10.090 -4.317 -13.149 1.00 91.94 204 ILE A N 1
ATOM 1612 C CA . ILE A 1 204 ? 9.485 -4.955 -11.987 1.00 91.94 204 ILE A CA 1
ATOM 1613 C C . ILE A 1 204 ? 10.334 -4.620 -10.763 1.00 91.94 204 ILE A C 1
ATOM 1615 O O . ILE A 1 204 ? 11.457 -5.104 -10.640 1.00 91.94 204 ILE A O 1
ATOM 1619 N N . ALA A 1 205 ? 9.790 -3.828 -9.836 1.00 92.75 205 ALA A N 1
ATOM 1620 C CA . ALA A 1 205 ? 10.360 -3.736 -8.492 1.00 92.75 205 ALA A CA 1
ATOM 1621 C C . ALA A 1 205 ? 9.787 -4.850 -7.626 1.00 92.75 205 ALA A C 1
ATOM 1623 O O . ALA A 1 205 ? 8.572 -5.040 -7.572 1.00 92.75 205 ALA A O 1
ATOM 1624 N N . THR A 1 206 ? 10.666 -5.561 -6.933 1.00 94.38 206 THR A N 1
ATOM 1625 C CA . THR A 1 206 ? 10.299 -6.654 -6.038 1.00 94.38 206 THR A CA 1
ATOM 1626 C C . THR A 1 206 ? 10.789 -6.322 -4.641 1.00 94.38 206 THR A C 1
ATOM 1628 O O . THR A 1 206 ? 11.950 -5.970 -4.475 1.00 94.38 206 THR A O 1
ATOM 1631 N N . PHE A 1 207 ? 9.903 -6.445 -3.661 1.00 95.00 207 PHE A N 1
ATOM 1632 C CA . PHE A 1 207 ? 10.180 -6.213 -2.249 1.00 95.00 207 PHE A CA 1
ATOM 1633 C C . PHE A 1 207 ? 9.781 -7.445 -1.446 1.00 95.00 207 PHE A C 1
ATOM 1635 O O . PHE A 1 207 ? 8.742 -8.052 -1.723 1.00 95.00 207 PHE A O 1
ATOM 1642 N N . GLU A 1 208 ? 10.547 -7.788 -0.418 1.00 94.62 208 GLU A N 1
ATOM 1643 C CA . GLU A 1 208 ? 10.127 -8.771 0.578 1.00 94.62 208 GLU A CA 1
ATOM 1644 C C . GLU A 1 208 ? 9.575 -8.055 1.809 1.00 94.62 208 GLU A C 1
ATOM 1646 O O . GLU A 1 208 ? 10.243 -7.237 2.436 1.00 94.62 208 GLU A O 1
ATOM 1651 N N . ILE A 1 209 ? 8.328 -8.357 2.159 1.00 94.88 209 ILE A N 1
ATOM 1652 C CA . ILE A 1 209 ? 7.619 -7.762 3.288 1.00 94.88 209 ILE A CA 1
ATOM 1653 C C . ILE A 1 209 ? 7.378 -8.808 4.374 1.00 94.88 209 ILE A C 1
ATOM 1655 O O . ILE A 1 209 ? 6.976 -9.945 4.117 1.00 94.88 209 ILE A O 1
ATOM 1659 N N . THR A 1 210 ? 7.614 -8.415 5.618 1.00 93.75 210 THR A N 1
ATOM 1660 C CA . THR A 1 210 ? 7.373 -9.248 6.800 1.00 93.75 210 THR A CA 1
ATOM 1661 C C . THR A 1 210 ? 7.022 -8.367 7.990 1.00 93.75 210 THR A C 1
ATOM 1663 O O . THR A 1 210 ? 7.293 -7.165 7.990 1.00 93.75 210 THR A O 1
ATOM 1666 N N . ARG A 1 211 ? 6.420 -8.953 9.023 1.00 90.12 211 ARG A N 1
ATOM 1667 C CA . ARG A 1 211 ? 6.147 -8.264 10.283 1.00 90.12 211 ARG A CA 1
ATOM 1668 C C . ARG A 1 211 ? 6.984 -8.891 11.387 1.00 90.12 211 ARG A C 1
ATOM 1670 O O . ARG A 1 211 ? 6.912 -10.095 11.617 1.00 90.12 211 ARG A O 1
ATOM 1677 N N . GLN A 1 212 ? 7.767 -8.067 12.074 1.00 86.56 212 GLN A N 1
ATOM 1678 C CA . GLN A 1 212 ? 8.593 -8.518 13.189 1.00 86.56 212 GLN A CA 1
ATOM 1679 C C . GLN A 1 212 ? 7.703 -8.921 14.374 1.00 86.56 212 GLN A C 1
ATOM 1681 O O . GLN A 1 212 ? 6.873 -8.129 14.813 1.00 86.56 212 GLN A O 1
ATOM 1686 N N . GLU A 1 213 ? 7.892 -10.128 14.912 1.00 78.88 213 GLU A N 1
ATOM 1687 C CA . GLU A 1 213 ? 7.005 -10.694 15.946 1.00 78.88 213 GLU A CA 1
ATOM 1688 C C . GLU A 1 213 ? 7.012 -9.894 17.249 1.00 78.88 213 GLU A C 1
ATOM 1690 O O . GLU A 1 213 ? 5.964 -9.653 17.838 1.00 78.88 213 GLU A O 1
ATOM 1695 N N . GLN A 1 214 ? 8.194 -9.450 17.678 1.00 78.75 214 GLN A N 1
ATOM 1696 C CA . GLN A 1 214 ? 8.371 -8.776 18.966 1.00 78.75 214 GLN A CA 1
ATOM 1697 C C . GLN A 1 214 ? 7.830 -7.341 18.966 1.00 78.75 214 GLN A C 1
ATOM 1699 O O . GLN A 1 214 ? 7.314 -6.875 19.975 1.00 78.75 214 GLN A O 1
ATOM 1704 N N . THR A 1 215 ? 7.960 -6.623 17.847 1.00 82.94 215 THR A N 1
ATOM 1705 C CA . THR A 1 215 ? 7.634 -5.186 17.770 1.00 82.94 215 THR A CA 1
ATOM 1706 C C . THR A 1 215 ? 6.357 -4.904 16.985 1.00 82.94 215 THR A C 1
ATOM 1708 O O . THR A 1 215 ? 5.834 -3.791 17.024 1.00 82.94 215 THR A O 1
ATOM 1711 N N . GLY A 1 216 ? 5.875 -5.872 16.202 1.00 82.75 216 GLY A N 1
ATOM 1712 C CA . GLY A 1 216 ? 4.794 -5.664 15.248 1.00 82.75 216 GLY A CA 1
ATOM 1713 C C . GLY A 1 216 ? 5.138 -4.648 14.153 1.00 82.75 216 GLY A C 1
ATOM 1714 O O . GLY A 1 216 ? 4.223 -4.126 13.514 1.00 82.75 216 GLY A O 1
ATOM 1715 N N . LYS A 1 217 ? 6.415 -4.313 13.933 1.00 89.19 217 LYS A N 1
ATOM 1716 C CA . LYS A 1 217 ? 6.843 -3.382 12.880 1.00 89.19 217 LYS A CA 1
ATOM 1717 C C . LYS A 1 217 ? 6.855 -4.079 11.519 1.00 89.19 217 LYS A C 1
ATOM 1719 O O . LYS A 1 217 ? 7.293 -5.225 11.420 1.00 89.19 217 LYS A O 1
ATOM 1724 N N . LEU A 1 218 ? 6.380 -3.388 10.480 1.00 91.62 218 LEU A N 1
ATOM 1725 C CA . LEU A 1 218 ? 6.513 -3.859 9.104 1.00 91.62 218 LEU A CA 1
ATOM 1726 C C . LEU A 1 218 ? 7.946 -3.604 8.610 1.00 91.62 218 LEU A C 1
ATOM 1728 O O . LEU A 1 218 ? 8.424 -2.466 8.623 1.00 91.62 218 LEU A O 1
ATOM 1732 N N . CYS A 1 219 ? 8.613 -4.666 8.171 1.00 92.00 219 CYS A N 1
ATOM 1733 C CA . CYS A 1 219 ? 9.944 -4.634 7.578 1.00 92.00 219 CYS A CA 1
ATOM 1734 C C . CYS A 1 219 ? 9.842 -4.880 6.070 1.00 92.00 219 CYS A C 1
ATOM 1736 O O . CYS A 1 219 ? 9.025 -5.691 5.629 1.00 92.00 219 CYS A O 1
ATOM 1738 N N . ILE A 1 220 ? 10.666 -4.164 5.304 1.00 92.38 220 ILE A N 1
ATOM 1739 C CA . ILE A 1 220 ? 10.728 -4.225 3.841 1.00 92.38 220 ILE A CA 1
ATOM 1740 C C . ILE A 1 220 ? 12.194 -4.381 3.450 1.00 92.38 220 ILE A C 1
ATOM 1742 O O . ILE A 1 220 ? 13.010 -3.544 3.854 1.00 92.38 220 ILE A O 1
ATOM 1746 N N . PHE A 1 221 ? 12.483 -5.428 2.685 1.00 88.00 221 PHE A N 1
ATOM 1747 C CA . PHE A 1 221 ? 13.801 -5.776 2.165 1.00 88.00 221 PHE A CA 1
ATOM 1748 C C . PHE A 1 221 ? 13.800 -5.724 0.641 1.00 88.00 221 PHE A C 1
ATOM 1750 O O . PHE A 1 221 ? 12.754 -6.078 0.040 1.00 88.00 221 PHE A O 1
#